Protein AF-A0A5N6Y7H8-F1 (afdb_monomer_lite)

Foldseek 3Di:
DDDDDDDDDDDDDDDDDDDDDDDDDDDPPCPDPDPPPDDDPPPDPDDQQPDDDQQADPPQQDSNVRDGPGQGQPLRDPQQLDADSVVSDRQDGAPDADPQADPPQQDSNVRDRNDQGQPLDDPPQPAADRVVSDRQDQDPDQDQQADVPQADRRVSDRNDQGQPLDDPPQPAADRVVSDRLDADDPPDPPDDPVSHD

Organism: NCBI:txid656916

Radius of gyration: 40.58 Å; chains: 1; bounding box: 67×91×116 Å

Structure (mmCIF, N/CA/C/O backbone):
data_AF-A0A5N6Y7H8-F1
#
_entry.id   AF-A0A5N6Y7H8-F1
#
loop_
_atom_site.group_PDB
_atom_site.id
_atom_site.type_symbol
_atom_site.label_atom_id
_atom_site.label_alt_id
_atom_site.label_comp_id
_atom_site.label_asym_id
_atom_site.label_entity_id
_atom_site.label_seq_id
_atom_site.pdbx_PDB_ins_code
_atom_site.Cartn_x
_atom_site.Cartn_y
_atom_site.Cartn_z
_atom_site.occupancy
_atom_site.B_iso_or_equiv
_atom_site.auth_seq_id
_atom_site.auth_comp_id
_atom_site.auth_asym_id
_atom_site.auth_atom_id
_atom_site.pdbx_PDB_model_num
ATOM 1 N 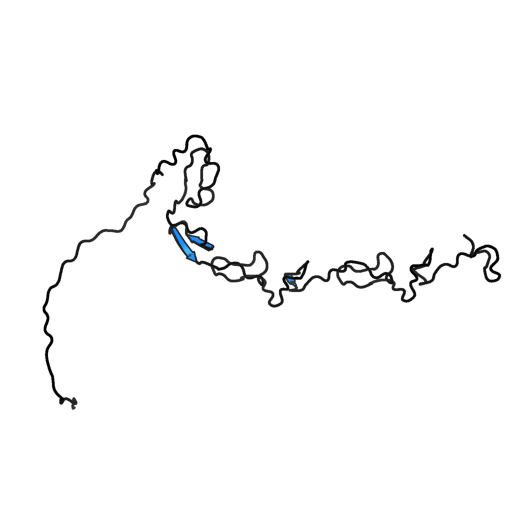N . MET A 1 1 ? -28.700 -60.944 43.792 1.00 36.91 1 MET A N 1
ATOM 2 C CA . MET A 1 1 ? -27.605 -61.805 44.288 1.00 36.91 1 MET A CA 1
ATOM 3 C C . MET A 1 1 ? -26.344 -60.962 44.444 1.00 36.91 1 MET A C 1
ATOM 5 O O . MET A 1 1 ? -25.923 -60.364 43.471 1.00 36.91 1 MET A O 1
ATOM 9 N N . LYS A 1 2 ? -25.819 -60.939 45.679 1.00 40.22 2 LYS A N 1
ATOM 10 C CA . LYS A 1 2 ? -24.440 -60.668 46.139 1.00 40.22 2 LYS A CA 1
ATOM 11 C C . LYS A 1 2 ? -23.760 -59.330 45.787 1.00 40.22 2 LYS A C 1
ATOM 13 O O . LYS A 1 2 ? -23.037 -59.209 44.807 1.00 40.22 2 LYS A O 1
ATOM 18 N N . LEU A 1 3 ? -23.920 -58.395 46.732 1.00 40.91 3 LEU A N 1
ATOM 19 C CA . LEU A 1 3 ? -22.914 -57.408 47.132 1.00 40.91 3 LEU A CA 1
ATOM 20 C C . LEU A 1 3 ? -21.602 -58.102 47.541 1.00 40.91 3 LEU A C 1
ATOM 22 O O . LEU A 1 3 ? -21.651 -59.119 48.235 1.00 40.91 3 LEU A O 1
ATOM 26 N N . ASN A 1 4 ? -20.460 -57.495 47.211 1.00 46.31 4 ASN A N 1
ATOM 27 C CA . ASN A 1 4 ? -19.194 -57.741 47.901 1.00 46.31 4 ASN A CA 1
ATOM 28 C C . ASN A 1 4 ? -18.941 -56.603 48.895 1.00 46.31 4 ASN A C 1
ATOM 30 O O . ASN A 1 4 ? -18.703 -55.457 48.524 1.00 46.31 4 ASN A O 1
ATOM 34 N N . LEU A 1 5 ? -19.053 -56.971 50.163 1.00 44.94 5 LEU A N 1
ATOM 35 C CA . LEU A 1 5 ? -18.708 -56.235 51.372 1.00 44.94 5 LEU A CA 1
ATOM 36 C C . LEU A 1 5 ? -17.499 -56.968 51.982 1.00 44.94 5 LEU A C 1
ATOM 38 O O . LEU A 1 5 ? -17.323 -58.147 51.678 1.00 44.94 5 LEU A O 1
ATOM 42 N N . ILE A 1 6 ? -16.775 -56.314 52.899 1.00 52.22 6 ILE A N 1
ATOM 43 C CA . ILE A 1 6 ? -15.669 -56.817 53.756 1.00 52.22 6 ILE A CA 1
ATOM 44 C C . ILE A 1 6 ? -14.314 -56.217 53.328 1.00 52.22 6 ILE A C 1
ATOM 46 O O . ILE A 1 6 ? -13.669 -56.690 52.404 1.00 52.22 6 ILE A O 1
ATOM 50 N N . VAL A 1 7 ? -13.979 -55.012 53.809 1.00 43.69 7 VAL A N 1
ATOM 51 C CA . VAL A 1 7 ? -13.366 -54.707 55.126 1.00 43.69 7 VAL A CA 1
ATOM 52 C C . VAL A 1 7 ? -11.844 -54.840 55.075 1.00 43.69 7 VAL A C 1
ATOM 54 O O . VAL A 1 7 ? -11.299 -55.937 55.093 1.00 43.69 7 VAL A O 1
ATOM 57 N N . LEU A 1 8 ? -11.170 -53.693 55.156 1.00 45.62 8 LEU A N 1
ATOM 58 C CA . LEU A 1 8 ? -9.982 -53.580 55.993 1.00 45.62 8 LEU A CA 1
ATOM 59 C C . LEU A 1 8 ? -9.943 -52.179 56.628 1.00 45.62 8 LEU A C 1
ATOM 61 O O . LEU A 1 8 ? -9.623 -51.194 55.975 1.00 45.62 8 LEU A O 1
ATOM 65 N N . PHE A 1 9 ? -10.404 -52.141 57.884 1.00 45.72 9 PHE A N 1
ATOM 66 C CA . PHE A 1 9 ? -9.939 -51.324 59.015 1.00 45.72 9 PHE A CA 1
ATOM 67 C C . PHE A 1 9 ? -9.384 -49.921 58.703 1.00 45.72 9 PHE A C 1
ATOM 69 O O . PHE A 1 9 ? -8.277 -49.771 58.203 1.00 45.72 9 PHE A O 1
ATOM 76 N N . LEU A 1 10 ? -10.137 -48.846 58.959 1.00 46.47 10 LEU A N 1
ATOM 77 C CA . LEU A 1 10 ? -10.221 -48.158 60.264 1.00 46.47 10 LEU A CA 1
ATOM 78 C C . LEU A 1 10 ? -8.869 -47.989 60.975 1.00 46.47 10 LEU A C 1
ATOM 80 O O . LEU A 1 10 ? -8.497 -48.846 61.766 1.00 46.47 10 LEU A O 1
ATOM 84 N N . PHE A 1 11 ? -8.237 -46.824 60.795 1.00 43.16 11 PHE A N 1
ATOM 85 C CA . PHE A 1 11 ? -7.559 -46.108 61.883 1.00 43.16 11 PHE A CA 1
ATOM 86 C C . PHE A 1 11 ? -7.718 -44.585 61.664 1.00 43.16 11 PHE A C 1
ATOM 88 O O . PHE A 1 11 ? -7.122 -44.021 60.758 1.00 43.16 11 PHE A O 1
ATOM 95 N N . ILE A 1 12 ? -8.770 -43.981 62.223 1.00 53.62 12 ILE A N 1
ATOM 96 C CA . ILE A 1 12 ? -8.794 -43.137 63.439 1.00 53.62 12 ILE A CA 1
ATOM 97 C C . ILE A 1 12 ? -8.876 -41.635 63.097 1.00 53.62 12 ILE A C 1
ATOM 99 O O . ILE A 1 12 ? -7.925 -41.020 62.637 1.00 53.62 12 ILE A O 1
ATOM 103 N N . PHE A 1 13 ? -10.074 -41.100 63.366 1.00 40.38 13 PHE A N 1
ATOM 104 C CA . PHE A 1 13 ? -10.392 -39.809 63.986 1.00 40.38 13 PHE A CA 1
ATOM 105 C C . PHE A 1 13 ? -9.493 -38.596 63.696 1.00 40.38 13 PHE A C 1
ATOM 107 O O . PHE A 1 13 ? -8.449 -38.432 64.316 1.00 40.38 13 PHE A O 1
ATOM 114 N N . SER A 1 14 ? -10.070 -37.629 62.979 1.00 39.91 14 SER A N 1
ATOM 115 C CA . SER A 1 14 ? -10.073 -36.239 63.448 1.00 39.91 14 SER A CA 1
ATOM 116 C C . SER A 1 14 ? -11.492 -35.687 63.347 1.00 39.91 14 SER A C 1
ATOM 118 O O . SER A 1 14 ? -11.994 -35.383 62.269 1.00 39.91 14 SER A O 1
ATOM 120 N N . PHE A 1 15 ? -12.147 -35.620 64.504 1.00 48.59 15 PHE A N 1
ATOM 121 C CA . PHE A 1 15 ? -13.319 -34.792 64.755 1.00 48.59 15 PHE A CA 1
ATOM 122 C C . PHE A 1 15 ? -12.881 -33.325 64.859 1.00 48.59 15 PHE A C 1
ATOM 124 O O . PHE A 1 15 ? -11.992 -33.012 65.645 1.00 48.59 15 PHE A O 1
ATOM 131 N N . ALA A 1 16 ? -13.571 -32.440 64.145 1.00 45.59 16 ALA A N 1
ATOM 132 C CA . ALA A 1 16 ? -13.884 -31.073 64.572 1.00 45.59 16 ALA A CA 1
ATOM 133 C C . ALA A 1 16 ? -15.143 -30.658 63.782 1.00 45.59 16 ALA A C 1
ATOM 135 O O . ALA A 1 16 ? -15.095 -30.527 62.564 1.00 45.59 16 ALA A O 1
ATOM 136 N N . ALA A 1 17 ? -16.341 -30.798 64.361 1.00 43.50 17 ALA A N 1
ATOM 137 C CA . ALA A 1 17 ? -17.047 -29.726 65.082 1.00 43.50 17 ALA A CA 1
ATOM 138 C C . ALA A 1 17 ? -17.260 -28.491 64.176 1.00 43.50 17 ALA A C 1
ATOM 140 O O . ALA A 1 17 ? -16.356 -27.692 63.981 1.00 43.50 17 ALA A O 1
ATOM 141 N N . SER A 1 18 ? -18.348 -28.450 63.401 1.00 37.72 18 SER A N 1
ATOM 142 C CA . SER A 1 18 ? -19.623 -27.784 63.736 1.00 37.72 18 SER A CA 1
ATOM 143 C C . SER A 1 18 ? -19.526 -26.264 63.932 1.00 37.72 18 SER A C 1
ATOM 145 O O . SER A 1 18 ? -19.101 -25.804 64.990 1.00 37.72 18 SER A O 1
ATOM 147 N N . SER A 1 19 ? -20.041 -25.491 62.971 1.00 49.19 19 SER A N 1
ATOM 148 C CA . SER A 1 19 ? -21.263 -24.671 63.126 1.00 49.19 19 SER A CA 1
ATOM 149 C C . SER A 1 19 ? -21.604 -23.948 61.810 1.00 49.19 19 SER A C 1
ATOM 151 O O . SER A 1 19 ? -20.685 -23.521 61.111 1.00 49.19 19 SER A O 1
ATOM 153 N N . PRO A 1 20 ? -22.896 -23.802 61.459 1.00 48.12 20 PRO A N 1
ATOM 154 C CA . PRO A 1 20 ? -23.350 -22.968 60.351 1.00 48.12 20 PRO A CA 1
ATOM 155 C C . PRO A 1 20 ? -23.400 -21.502 60.801 1.00 48.12 20 PRO A C 1
ATOM 157 O O . PRO A 1 20 ? -23.945 -21.197 61.860 1.00 48.12 20 PRO A O 1
ATOM 160 N N . VAL A 1 21 ? -22.841 -20.592 60.006 1.00 40.53 21 VAL A N 1
ATOM 161 C CA . VAL A 1 21 ? -22.957 -19.148 60.240 1.00 40.53 21 VAL A CA 1
ATOM 162 C C . VAL A 1 21 ? -23.591 -18.506 59.013 1.00 40.53 21 VAL A C 1
ATOM 164 O O . VAL A 1 21 ? -22.968 -18.420 57.962 1.00 40.53 21 VAL A O 1
ATOM 167 N N . ALA A 1 22 ? -24.855 -18.137 59.227 1.00 37.47 22 ALA A N 1
ATOM 168 C CA . ALA A 1 22 ? -25.584 -16.973 58.733 1.00 37.47 22 ALA A CA 1
ATOM 169 C C . ALA A 1 22 ? -25.426 -16.570 57.257 1.00 37.47 22 ALA A C 1
ATOM 171 O O . ALA A 1 22 ? -24.414 -16.012 56.834 1.00 37.47 22 ALA A O 1
ATOM 172 N N . GLU A 1 23 ? -26.533 -16.742 56.534 1.00 43.75 23 GLU A N 1
ATOM 173 C CA . GLU A 1 23 ? -26.972 -15.843 55.467 1.00 43.75 23 GLU A CA 1
ATOM 174 C C . GLU A 1 23 ? -26.904 -14.378 55.934 1.00 43.75 23 GLU A C 1
ATOM 176 O O . GLU A 1 23 ? -27.215 -14.074 57.091 1.00 43.75 23 GLU A O 1
ATOM 181 N N . PRO A 1 24 ? -26.569 -13.465 55.017 1.00 43.12 24 PRO A N 1
ATOM 182 C CA . PRO A 1 24 ? -27.281 -12.205 54.957 1.00 43.12 24 PRO A CA 1
ATOM 183 C C . PRO A 1 24 ? -27.913 -12.016 53.577 1.00 43.12 24 PRO A C 1
ATOM 185 O O . PRO A 1 24 ? -27.226 -12.008 52.558 1.00 43.12 24 PRO A O 1
ATOM 188 N N . ASP A 1 25 ? -29.236 -11.905 53.633 1.00 34.47 25 ASP A N 1
ATOM 189 C CA . ASP A 1 25 ? -30.120 -10.985 52.922 1.00 34.47 25 ASP A CA 1
ATOM 190 C C . ASP A 1 25 ? -29.927 -10.720 51.422 1.00 34.47 25 ASP A C 1
ATOM 192 O O . ASP A 1 25 ? -28.902 -10.248 50.928 1.00 34.47 25 ASP A O 1
ATOM 196 N N . GLU A 1 26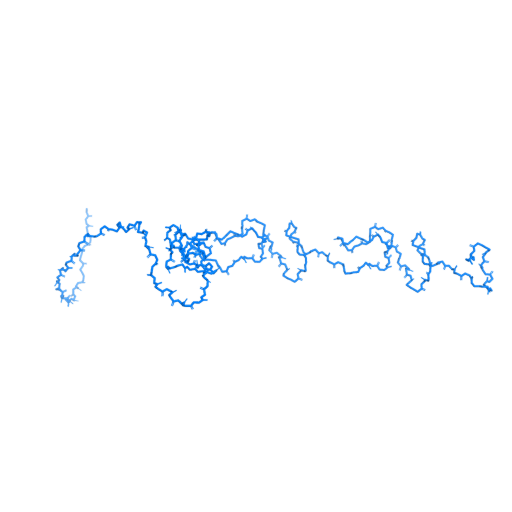 ? -31.051 -10.935 50.739 1.00 44.69 26 GLU A N 1
ATOM 197 C CA . GLU A 1 26 ? -31.467 -10.303 49.496 1.00 44.69 26 GLU A CA 1
ATOM 198 C C . GLU A 1 26 ? -30.996 -8.847 49.400 1.00 44.69 26 GLU A C 1
ATOM 200 O O . GLU A 1 26 ? -31.373 -7.999 50.207 1.00 44.69 26 GLU A O 1
ATOM 205 N N . LEU A 1 27 ? -30.253 -8.534 48.342 1.00 41.47 27 LEU A N 1
ATOM 206 C CA . LEU A 1 27 ? -30.251 -7.198 47.765 1.00 41.47 27 LEU A CA 1
ATOM 207 C C . LEU A 1 27 ? -30.346 -7.350 46.251 1.00 41.47 27 LEU A C 1
ATOM 209 O O . LEU A 1 27 ? -29.392 -7.752 45.581 1.00 41.47 27 LEU A O 1
ATOM 213 N N . ASP A 1 28 ? -31.544 -7.052 45.751 1.00 38.94 28 ASP A N 1
ATOM 214 C CA . ASP A 1 28 ? -31.826 -6.714 44.363 1.00 38.94 28 ASP A CA 1
ATOM 215 C C . ASP A 1 28 ? -30.718 -5.811 43.815 1.00 38.94 28 ASP A C 1
ATOM 217 O O . ASP A 1 28 ? -30.558 -4.659 44.218 1.00 38.94 28 ASP A O 1
ATOM 221 N N . GLY A 1 29 ? -29.960 -6.337 42.859 1.00 36.94 29 GLY A N 1
ATOM 222 C CA . GLY A 1 29 ? -29.053 -5.557 42.030 1.00 36.94 29 GLY A CA 1
ATOM 223 C C . GLY A 1 29 ? -29.788 -4.903 40.862 1.00 36.94 29 GLY A C 1
ATOM 224 O O . GLY A 1 29 ? -29.302 -4.976 39.736 1.00 36.94 29 GLY A O 1
ATOM 225 N N . GLU A 1 30 ? -30.951 -4.289 41.098 1.00 45.06 30 GLU A N 1
ATOM 226 C CA . GLU A 1 30 ? -31.430 -3.205 40.236 1.00 45.06 30 GLU A CA 1
ATOM 227 C C . GLU A 1 30 ? -30.620 -1.948 40.581 1.00 45.06 30 GLU A C 1
ATOM 229 O O . GLU A 1 30 ? -31.088 -1.028 41.252 1.00 45.06 30 GLU A O 1
ATOM 234 N N . GLU A 1 31 ? -29.363 -1.898 40.132 1.00 38.78 31 GLU A N 1
ATOM 235 C CA . GLU A 1 31 ? -28.650 -0.627 40.103 1.00 38.78 31 GLU A CA 1
ATOM 236 C C . GLU A 1 31 ? -29.150 0.172 38.909 1.00 38.78 31 GLU A C 1
ATOM 238 O O . GLU A 1 31 ? -28.896 -0.126 37.738 1.00 38.78 31 GLU A O 1
ATOM 243 N N . GLY A 1 32 ? -29.959 1.162 39.267 1.00 36.38 32 GLY A N 1
ATOM 244 C CA . GLY A 1 32 ? -30.684 2.007 38.358 1.00 36.38 32 GLY A CA 1
ATOM 245 C C . GLY A 1 32 ? -29.793 2.730 37.361 1.00 36.38 32 GLY A C 1
ATOM 246 O O . GLY A 1 32 ? -28.613 3.011 37.572 1.00 36.38 32 GLY A O 1
ATOM 247 N N . LEU A 1 33 ? -30.453 3.101 36.271 1.00 36.94 33 LEU A N 1
ATOM 248 C CA . LEU A 1 33 ? -30.098 4.202 35.393 1.00 36.94 33 LEU A CA 1
ATOM 249 C C . LEU A 1 3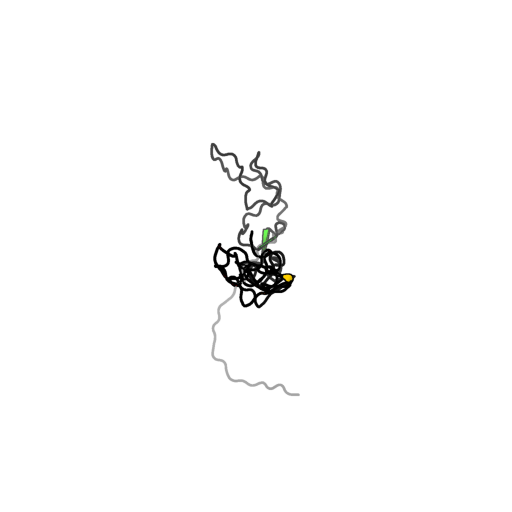3 ? -29.993 5.494 36.223 1.00 36.94 33 LEU A C 1
ATOM 251 O O . LEU A 1 33 ? -30.887 6.334 36.183 1.00 36.94 33 LEU A O 1
ATOM 255 N N . TYR A 1 34 ? -28.937 5.653 37.017 1.00 36.75 34 TYR A N 1
ATOM 256 C CA . TYR A 1 34 ? -28.656 6.928 37.644 1.00 36.75 34 TYR A CA 1
ATOM 257 C C . TYR A 1 34 ? -27.969 7.809 36.597 1.00 36.75 34 TYR A C 1
ATOM 259 O O . TYR A 1 34 ? -26.859 7.543 36.133 1.00 36.75 34 TYR A O 1
ATOM 267 N N . GLU A 1 35 ? -28.648 8.883 36.201 1.00 36.97 35 GLU A N 1
ATOM 268 C CA . GLU A 1 35 ? -27.979 10.078 35.701 1.00 36.97 35 GLU A CA 1
ATOM 269 C C . GLU A 1 35 ? -27.121 10.608 36.860 1.00 36.97 35 GLU A C 1
ATOM 271 O O . GLU A 1 35 ? -27.576 11.392 37.691 1.00 36.97 35 GLU A O 1
ATOM 276 N N . ARG A 1 36 ? -25.882 10.112 36.997 1.00 43.53 36 ARG A N 1
ATOM 277 C CA . ARG A 1 36 ? -24.918 10.734 37.912 1.00 43.53 36 ARG A CA 1
ATOM 278 C C . ARG A 1 36 ? -24.547 12.053 37.276 1.00 43.53 36 ARG A C 1
ATOM 280 O O . ARG A 1 36 ? -23.778 12.084 36.313 1.00 43.53 36 ARG A O 1
ATOM 287 N N . ASP A 1 37 ? -25.066 13.133 37.842 1.00 38.28 37 ASP A N 1
ATOM 288 C CA . ASP A 1 37 ? -24.462 14.441 37.667 1.00 38.28 37 ASP A CA 1
ATOM 289 C C . ASP A 1 37 ? -22.972 14.303 37.997 1.00 38.28 37 ASP A C 1
ATOM 291 O O . ASP A 1 37 ? -22.570 13.911 39.097 1.00 38.28 37 ASP A O 1
ATOM 295 N N . SER A 1 38 ? -22.154 14.516 36.973 1.00 47.44 38 SER A N 1
ATOM 296 C CA . SER A 1 38 ? -20.714 14.357 37.042 1.00 47.44 38 SER A CA 1
ATOM 297 C C . SER A 1 38 ? -20.156 15.364 38.043 1.00 47.44 38 SER A C 1
ATOM 299 O O . SER A 1 38 ? -20.096 16.558 37.762 1.00 47.44 38 SER A O 1
ATOM 301 N N . SER A 1 39 ? -19.730 14.884 39.205 1.00 43.50 39 SER A N 1
ATOM 302 C CA . SER A 1 39 ? -18.796 15.616 40.050 1.00 43.50 39 SER A CA 1
ATOM 303 C C . SER A 1 39 ? -17.772 14.625 40.584 1.00 43.50 39 SER A C 1
ATOM 305 O O . SER A 1 39 ? -18.089 13.730 41.367 1.00 43.50 39 SER A O 1
ATOM 307 N N . PRO A 1 40 ? -16.545 14.733 40.072 1.00 45.66 40 PRO A N 1
ATOM 308 C CA . PRO A 1 40 ? -15.522 15.343 40.894 1.00 45.66 40 PRO A CA 1
ATOM 309 C C . PRO A 1 40 ? -15.165 16.711 40.323 1.00 45.66 40 PRO A C 1
ATOM 311 O O . PRO A 1 40 ? -15.028 16.886 39.113 1.00 45.66 40 PRO A O 1
ATOM 314 N N . GLU A 1 41 ? -15.016 17.679 41.219 1.00 40.53 41 GLU A N 1
ATOM 315 C CA . GLU A 1 41 ? -14.493 19.009 40.942 1.00 40.53 41 GLU A CA 1
ATOM 316 C C . GLU A 1 41 ? -13.155 18.930 40.186 1.00 40.53 41 GLU A C 1
ATOM 318 O O . GLU A 1 41 ? -12.077 18.943 40.774 1.00 40.53 41 GLU A O 1
ATOM 323 N N . HIS A 1 42 ? -13.195 18.936 38.856 1.00 45.06 42 HIS A N 1
ATOM 324 C CA . HIS A 1 42 ? -12.076 19.411 38.052 1.00 45.06 42 HIS A CA 1
ATOM 325 C C . HIS A 1 42 ? -12.147 20.940 37.995 1.00 45.06 42 HIS A C 1
ATOM 327 O O . HIS A 1 42 ? -12.237 21.550 36.932 1.00 45.06 42 HIS A O 1
ATOM 333 N N . VAL A 1 43 ? -12.119 21.577 39.171 1.00 45.53 43 VAL A N 1
ATOM 334 C CA . VAL A 1 43 ? -11.838 23.007 39.289 1.00 45.53 43 VAL A CA 1
ATOM 335 C C . VAL A 1 43 ? -10.340 23.168 39.060 1.00 45.53 43 VAL A C 1
ATOM 337 O O . VAL A 1 43 ? -9.539 23.242 39.987 1.00 45.53 43 VAL A O 1
ATOM 340 N N . GLN A 1 44 ? -9.945 23.210 37.791 1.00 44.78 44 GLN A N 1
ATOM 341 C CA . GLN A 1 44 ? -8.752 23.946 37.411 1.00 44.78 44 GLN A CA 1
ATOM 342 C C . GLN A 1 44 ? -9.203 25.255 36.783 1.00 44.78 44 GLN A C 1
ATOM 344 O O . GLN A 1 44 ? -9.718 25.301 35.666 1.00 44.78 44 GLN A O 1
ATOM 349 N N . ARG A 1 45 ? -9.019 26.320 37.573 1.00 48.09 45 ARG A N 1
ATOM 350 C CA . ARG A 1 45 ? -8.872 27.692 37.091 1.00 48.09 45 ARG A CA 1
ATOM 351 C C . ARG A 1 45 ? -8.105 27.657 35.763 1.00 48.09 45 ARG A C 1
ATOM 353 O O . ARG A 1 45 ? -6.981 27.173 35.715 1.00 48.09 45 ARG A O 1
ATOM 360 N N . ASP A 1 46 ? -8.750 28.181 34.727 1.00 50.06 46 ASP A N 1
ATOM 361 C CA . ASP A 1 46 ? -8.141 28.762 33.524 1.00 50.06 46 ASP A CA 1
ATOM 362 C C . ASP A 1 46 ? -8.039 27.940 32.224 1.00 50.06 46 ASP A C 1
ATOM 364 O O . ASP A 1 46 ? -7.573 28.493 31.224 1.00 50.06 46 ASP A O 1
ATOM 368 N N . HIS A 1 47 ? -8.564 26.712 32.106 1.00 53.28 47 HIS A N 1
ATOM 369 C CA . HIS A 1 47 ? -8.466 25.970 30.832 1.00 53.28 47 HIS A CA 1
ATOM 370 C C . HIS A 1 47 ? -9.805 25.421 30.319 1.00 53.28 47 HIS A C 1
ATOM 372 O O . HIS A 1 47 ? -10.429 24.556 30.922 1.00 53.28 47 HIS A O 1
ATOM 378 N N . LYS A 1 48 ? -10.236 25.921 29.150 1.00 54.44 48 LYS A N 1
ATOM 379 C CA . LYS A 1 48 ? -11.353 25.377 28.362 1.00 54.44 48 LYS A CA 1
ATOM 380 C C . LYS A 1 48 ? -11.206 23.854 28.222 1.00 54.44 48 LYS A C 1
ATOM 382 O O . LYS A 1 48 ? -10.181 23.383 27.727 1.00 54.44 48 LYS A O 1
ATOM 387 N N . CYS A 1 49 ? -12.242 23.100 28.576 1.00 71.69 49 CYS A N 1
ATOM 388 C CA . CYS A 1 49 ? -12.330 21.639 28.465 1.00 71.69 49 CYS A CA 1
ATOM 389 C C . CYS A 1 49 ? -12.545 21.158 27.015 1.00 71.69 49 CYS A C 1
ATOM 391 O O . CYS A 1 49 ? -13.457 20.401 26.685 1.00 71.69 49 CYS A O 1
ATOM 393 N N . ASN A 1 50 ? -11.666 21.615 26.124 1.00 65.12 50 ASN A N 1
ATOM 394 C CA . ASN A 1 50 ? -11.710 21.327 24.692 1.00 65.12 50 ASN A CA 1
ATOM 395 C C . ASN A 1 50 ? -11.314 19.881 24.351 1.00 65.12 50 ASN A C 1
ATOM 397 O O . ASN A 1 50 ? -11.442 19.480 23.198 1.00 65.12 50 ASN A O 1
ATOM 401 N N . GLN A 1 51 ? -10.787 19.119 25.312 1.00 75.75 51 GLN A N 1
ATOM 402 C CA . GLN A 1 51 ? -10.385 17.732 25.096 1.00 75.75 51 GLN A CA 1
ATOM 403 C C . GLN A 1 51 ? -11.564 16.800 25.358 1.00 75.75 51 GLN A C 1
ATOM 405 O O . GLN A 1 51 ? -12.276 16.962 26.345 1.00 75.75 51 GLN A O 1
ATOM 410 N N . GLN A 1 52 ? -11.768 15.842 24.455 1.00 81.06 52 GLN A N 1
ATOM 411 C CA . GLN A 1 52 ? -12.749 14.782 24.637 1.00 81.06 52 GLN A CA 1
ATOM 412 C C . GLN A 1 52 ? -12.316 13.866 25.782 1.00 81.06 52 GLN A C 1
ATOM 414 O O . GLN A 1 52 ? -11.181 13.389 25.798 1.00 81.06 52 GLN A O 1
ATOM 419 N N . GLU A 1 53 ? -13.237 13.580 26.699 1.00 85.94 53 GLU A N 1
ATOM 420 C CA . GLU A 1 53 ? -12.972 12.669 27.804 1.00 85.94 53 GLU A CA 1
ATOM 421 C C . GLU A 1 53 ? -13.141 11.208 27.377 1.00 85.94 53 GLU A C 1
ATOM 423 O O . GLU A 1 53 ? -14.202 10.806 26.903 1.00 85.94 53 GLU A O 1
ATOM 428 N N . SER A 1 54 ? -12.094 10.403 27.568 1.00 88.31 54 SER A N 1
ATOM 429 C CA . SER A 1 54 ? -12.042 9.010 27.091 1.00 88.31 54 SER A CA 1
ATOM 430 C C . SER A 1 54 ? -13.071 8.081 27.744 1.00 88.31 54 SER A C 1
ATOM 432 O O . SER A 1 54 ? -13.489 7.111 27.126 1.00 88.31 54 SER A O 1
ATOM 434 N N . ARG A 1 55 ? -13.517 8.399 28.966 1.00 91.12 55 ARG A N 1
ATOM 435 C CA . ARG A 1 55 ? -14.559 7.665 29.706 1.00 91.12 55 ARG A CA 1
ATOM 436 C C . ARG A 1 55 ? -15.982 7.984 29.249 1.00 91.12 55 ARG A C 1
ATOM 438 O O . ARG A 1 55 ? -16.918 7.331 29.705 1.00 91.12 55 ARG A O 1
ATOM 445 N N . CYS A 1 56 ? -16.145 8.984 28.386 1.00 91.50 56 CYS A N 1
ATOM 446 C CA . CYS A 1 56 ? -17.419 9.362 27.796 1.00 91.50 56 CYS A CA 1
ATOM 447 C C . CYS A 1 56 ? -17.567 8.740 26.407 1.00 91.50 56 CYS A C 1
ATOM 449 O O . CYS A 1 56 ? -16.637 8.767 25.596 1.00 91.50 56 CYS A O 1
ATOM 451 N N . GLU A 1 57 ? -18.762 8.236 26.115 1.00 90.94 57 GLU A N 1
ATOM 452 C CA . GLU A 1 57 ? -19.102 7.683 24.810 1.00 90.94 57 GLU A CA 1
ATOM 453 C C . GLU A 1 57 ? -18.769 8.659 23.654 1.00 90.94 57 GLU A C 1
ATOM 455 O O . GLU A 1 57 ? -19.107 9.851 23.721 1.00 90.94 57 GLU A O 1
ATOM 460 N N . PRO A 1 58 ? -18.096 8.196 22.577 1.00 90.12 58 PRO A N 1
ATOM 461 C CA . PRO A 1 58 ? -17.705 9.051 21.468 1.00 90.12 58 PRO A CA 1
ATOM 462 C C . PRO A 1 58 ? -18.879 9.805 20.848 1.00 90.12 58 PRO A C 1
ATOM 464 O O . PRO A 1 58 ? -19.899 9.218 20.511 1.00 90.12 58 PRO A O 1
ATOM 467 N N . GLY A 1 59 ? -18.712 11.118 20.670 1.00 91.00 59 GLY A N 1
ATOM 468 C CA . GLY A 1 59 ? -19.755 12.000 20.135 1.00 91.00 59 GLY A CA 1
ATOM 469 C C . GLY A 1 59 ? -20.683 12.617 21.188 1.00 91.00 59 GLY A C 1
ATOM 470 O O . GLY A 1 59 ? -21.463 13.499 20.841 1.00 91.00 59 GLY A O 1
ATOM 471 N N . HIS A 1 60 ? -20.564 12.234 22.464 1.00 91.00 60 HIS A N 1
ATOM 472 C CA . HIS A 1 60 ? -21.431 12.731 23.541 1.00 91.00 60 HIS A CA 1
ATOM 473 C C . HIS A 1 60 ? -20.749 13.708 24.516 1.00 91.00 60 HIS A C 1
ATOM 475 O O . HIS A 1 60 ? -21.359 14.126 25.502 1.00 91.00 60 HIS A O 1
ATOM 481 N N . TRP A 1 61 ? -19.504 14.112 24.252 1.00 90.50 61 TRP A N 1
ATOM 482 C CA . TRP A 1 61 ? -18.798 15.116 25.051 1.00 90.50 61 TRP A CA 1
ATOM 483 C C . TRP A 1 61 ? -19.184 16.544 24.643 1.00 90.50 61 TRP A C 1
ATOM 485 O O . TRP A 1 61 ? -19.002 16.941 23.492 1.00 90.50 61 TRP A O 1
ATOM 495 N N . ASN A 1 62 ? -19.662 17.344 25.595 1.00 87.38 62 ASN A N 1
ATOM 496 C CA . ASN A 1 62 ? -19.899 18.772 25.415 1.00 87.38 62 ASN A CA 1
ATOM 497 C C . ASN A 1 62 ? -18.719 19.579 25.975 1.00 87.38 62 ASN A C 1
ATOM 499 O O . ASN A 1 62 ? -18.605 19.772 27.185 1.00 87.38 62 ASN A O 1
ATOM 503 N N . SER A 1 63 ? -17.882 20.112 25.084 1.00 84.62 63 SER A N 1
ATOM 504 C CA . SER A 1 63 ? -16.713 20.932 25.431 1.00 84.62 63 SER A CA 1
ATOM 505 C C . SER A 1 63 ? -17.046 22.338 25.943 1.00 84.62 63 SER A C 1
ATOM 507 O O . SER A 1 63 ? -16.163 23.018 26.455 1.00 84.62 63 SER A O 1
ATOM 509 N N . ASN A 1 64 ? -18.287 22.813 25.790 1.00 83.31 64 ASN A N 1
ATOM 510 C CA . ASN A 1 64 ? -18.707 24.110 26.333 1.00 83.31 64 ASN A CA 1
ATOM 511 C C . ASN A 1 64 ? -19.088 23.998 27.812 1.00 83.31 64 ASN A C 1
ATOM 513 O O . ASN A 1 64 ? -18.859 24.934 28.572 1.00 83.31 64 ASN A O 1
ATOM 517 N N . SER A 1 65 ? -19.676 22.867 28.211 1.00 84.44 65 SER A N 1
ATOM 518 C CA . SER A 1 65 ? -20.107 22.613 29.591 1.00 84.44 65 SER A CA 1
ATOM 519 C C . SER A 1 65 ? -19.224 21.619 30.343 1.00 84.44 65 SER A C 1
ATOM 521 O O . SER A 1 65 ? -19.475 21.380 31.518 1.00 84.44 65 SER A O 1
ATOM 523 N N . CYS A 1 66 ? -18.234 21.015 29.681 1.00 84.31 66 CYS A N 1
ATOM 524 C CA . CYS A 1 66 ? -17.392 19.946 30.222 1.00 84.31 66 CYS A CA 1
ATOM 525 C C . CYS A 1 66 ? -18.207 18.752 30.742 1.00 84.31 66 CYS A C 1
ATOM 527 O O . CYS A 1 66 ? -17.889 18.182 31.784 1.00 84.31 66 CYS A O 1
ATOM 529 N N . LYS A 1 67 ? -19.301 18.411 30.048 1.00 86.25 67 LYS A N 1
ATOM 530 C CA . LYS A 1 67 ? -20.219 17.344 30.468 1.00 86.25 67 LYS A CA 1
ATOM 531 C C . LYS A 1 67 ? -20.310 16.253 29.415 1.00 86.25 67 LYS A C 1
ATOM 533 O O . LYS A 1 67 ? -20.354 16.538 28.219 1.00 86.25 67 LYS A O 1
ATOM 538 N N . CYS A 1 68 ? -20.385 15.012 29.881 1.00 88.44 68 CYS A N 1
ATOM 539 C CA . CYS A 1 68 ? -20.779 13.883 29.056 1.00 88.44 68 CYS A CA 1
ATOM 540 C C . CYS A 1 68 ? -22.306 13.779 29.053 1.00 88.44 68 CYS A C 1
ATOM 542 O O . CYS A 1 68 ? -22.909 13.626 30.109 1.00 88.44 68 CYS A O 1
ATOM 544 N N . ASN A 1 69 ? -22.919 13.840 27.876 1.00 90.19 69 ASN A N 1
ATOM 545 C CA . ASN A 1 69 ? -24.365 13.670 27.693 1.00 90.19 69 ASN A CA 1
ATOM 546 C C . ASN A 1 69 ? -24.719 12.253 27.201 1.00 90.19 69 ASN A C 1
ATOM 548 O O . ASN A 1 69 ? -25.768 12.045 26.595 1.00 90.19 69 ASN A O 1
ATOM 552 N N . GLY A 1 70 ? -23.801 11.302 27.358 1.00 88.56 70 GLY A N 1
ATOM 553 C CA . GLY A 1 70 ? -23.927 9.919 26.898 1.00 88.56 70 GLY A CA 1
ATOM 554 C C . GLY A 1 70 ? -23.532 8.950 28.001 1.00 88.56 70 GLY A C 1
ATOM 555 O O . GLY A 1 70 ? -23.502 9.317 29.178 1.00 88.56 70 GLY A O 1
ATOM 556 N N . LYS A 1 71 ? -23.214 7.706 27.636 1.00 90.88 71 LYS A N 1
ATOM 557 C CA . LYS A 1 71 ? -22.743 6.736 28.626 1.00 90.88 71 LYS A CA 1
ATOM 558 C C . LYS A 1 71 ? -21.369 7.137 29.164 1.00 90.88 71 LYS A C 1
ATOM 560 O O . LYS A 1 71 ? -20.450 7.444 28.404 1.00 90.88 71 LYS A O 1
ATOM 565 N N . TRP A 1 72 ? -21.247 7.103 30.487 1.00 90.69 72 TRP A N 1
ATOM 566 C CA . TRP A 1 72 ? -19.991 7.277 31.201 1.00 90.69 72 TRP A CA 1
ATOM 567 C C . TRP A 1 72 ? -19.568 5.945 31.809 1.00 90.69 72 TRP A C 1
ATOM 569 O O . TRP A 1 72 ? -20.338 5.333 32.547 1.00 90.69 72 TRP A O 1
ATOM 579 N N . CYS A 1 73 ? -18.347 5.505 31.517 1.00 91.88 73 CYS A N 1
ATOM 580 C CA . CYS A 1 73 ? -17.807 4.259 32.042 1.00 91.88 73 CYS A CA 1
ATOM 581 C C . CYS A 1 73 ? -16.493 4.513 32.786 1.00 91.88 73 CYS A C 1
ATOM 583 O O . CYS A 1 73 ? -15.455 4.733 32.164 1.00 91.88 73 CYS A O 1
ATOM 585 N N . ASP A 1 74 ? -16.511 4.425 34.118 1.00 88.69 74 ASP A N 1
ATOM 586 C CA . ASP A 1 74 ? -15.325 4.685 34.952 1.00 88.69 74 ASP A CA 1
ATOM 587 C C . ASP A 1 74 ? -14.172 3.707 34.691 1.00 88.69 74 ASP A C 1
ATOM 589 O O . ASP A 1 74 ? -13.005 4.073 34.807 1.00 88.69 74 ASP A O 1
ATOM 593 N N . GLN A 1 75 ? -14.499 2.476 34.294 1.00 88.88 75 GLN A N 1
ATOM 594 C CA . GLN A 1 75 ? -13.535 1.422 33.965 1.00 88.88 75 GLN A CA 1
ATOM 595 C C . GLN A 1 75 ? -13.180 1.381 32.473 1.00 88.88 75 GLN A C 1
ATOM 597 O O . GLN A 1 75 ? -12.748 0.337 31.980 1.00 88.88 75 GLN A O 1
ATOM 602 N N . PHE A 1 76 ? -13.409 2.474 31.735 1.00 90.12 76 PHE A N 1
ATOM 603 C CA . PHE A 1 76 ? -13.066 2.531 30.319 1.00 90.12 76 PHE A CA 1
ATOM 604 C C . PHE A 1 76 ? -11.602 2.143 30.104 1.00 90.12 76 PHE A C 1
ATOM 606 O O . PHE A 1 76 ? -10.686 2.726 30.687 1.00 90.12 76 PHE A O 1
ATOM 613 N N . ASP A 1 77 ? -11.400 1.151 29.244 1.00 88.50 77 ASP A N 1
ATOM 614 C CA . ASP A 1 77 ? -10.082 0.655 28.896 1.00 88.50 77 ASP A CA 1
ATOM 615 C C . ASP A 1 77 ? -9.726 1.115 27.474 1.00 88.50 77 ASP A C 1
ATOM 617 O O . ASP A 1 77 ? -10.248 0.548 26.507 1.00 88.50 77 ASP A O 1
ATOM 621 N N . PRO A 1 78 ? -8.822 2.101 27.315 1.00 84.38 78 PRO A N 1
ATOM 622 C CA . PRO A 1 78 ? -8.416 2.604 26.002 1.00 84.38 78 PRO A CA 1
ATOM 623 C C . PRO A 1 78 ? -7.650 1.566 25.168 1.00 84.38 78 PRO A C 1
ATOM 625 O O . PRO A 1 78 ? -7.476 1.751 23.966 1.00 84.38 78 PRO A O 1
ATOM 628 N N . HIS A 1 79 ? -7.192 0.472 25.780 1.00 84.62 79 HIS A N 1
ATOM 629 C CA . HIS A 1 79 ? -6.546 -0.645 25.093 1.00 84.62 79 HIS A CA 1
ATOM 630 C C . HIS A 1 79 ? -7.546 -1.749 24.710 1.00 84.62 79 HIS A C 1
ATOM 632 O O . HIS A 1 79 ? -7.171 -2.767 24.118 1.00 84.62 79 HIS A O 1
ATOM 638 N N . CYS A 1 80 ? -8.830 -1.579 25.037 1.00 86.94 80 CYS A N 1
ATOM 639 C CA . CYS A 1 80 ? -9.877 -2.463 24.560 1.00 86.94 80 CYS A CA 1
ATOM 640 C C . CYS A 1 80 ? -10.223 -2.168 23.100 1.00 86.94 80 CYS A C 1
ATOM 642 O O . CYS A 1 80 ? -10.499 -1.036 22.722 1.00 86.94 80 CYS A O 1
ATOM 644 N N . ASN A 1 81 ? -10.246 -3.213 22.275 1.00 83.44 81 ASN A N 1
ATOM 645 C CA . ASN A 1 81 ? -10.485 -3.074 20.838 1.00 83.44 81 ASN A CA 1
ATOM 646 C C . ASN A 1 81 ? -11.979 -3.091 20.511 1.00 83.44 81 ASN A C 1
ATOM 648 O O . ASN A 1 81 ? -12.429 -2.442 19.573 1.00 83.44 81 ASN A O 1
ATOM 652 N N . ASN A 1 82 ? -12.744 -3.841 21.304 1.00 84.88 82 ASN A N 1
ATOM 653 C CA . ASN A 1 82 ? -14.191 -3.899 21.224 1.00 84.88 82 ASN A CA 1
ATOM 654 C C . ASN A 1 82 ? -14.778 -3.593 22.605 1.00 84.88 82 ASN A C 1
ATOM 656 O O . ASN A 1 82 ? -14.976 -4.493 23.430 1.00 84.88 82 ASN A O 1
ATOM 660 N N . TRP A 1 83 ? -14.979 -2.306 22.872 1.00 88.81 83 TRP A N 1
ATOM 661 C CA . TRP A 1 83 ? -15.598 -1.817 24.096 1.00 88.81 83 TRP A CA 1
ATOM 662 C C . TRP A 1 83 ? -17.118 -1.742 23.942 1.00 88.81 83 TRP A C 1
ATOM 664 O O . TRP A 1 83 ? -17.622 -1.159 22.983 1.00 88.81 83 TRP A O 1
ATOM 674 N N . SER A 1 84 ? -17.855 -2.285 24.912 1.00 90.00 84 SER A N 1
ATOM 675 C CA . SER A 1 84 ? -19.302 -2.095 24.998 1.00 90.00 84 SER A CA 1
ATOM 676 C C . SER A 1 84 ? -19.628 -0.905 25.890 1.00 90.00 84 SER A C 1
ATOM 678 O O . SER A 1 84 ? -19.518 -1.008 27.110 1.00 90.00 84 SER A O 1
ATOM 680 N N . TRP A 1 85 ? -20.094 0.196 25.297 1.00 89.50 85 TRP A N 1
ATOM 681 C CA . TRP A 1 85 ? -20.586 1.364 26.042 1.00 89.50 85 TRP A CA 1
ATOM 682 C C . TRP A 1 85 ? -21.848 1.063 26.857 1.00 89.50 85 TRP A C 1
ATOM 684 O O . TRP A 1 85 ? -22.023 1.606 27.942 1.00 89.50 85 TRP A O 1
ATOM 694 N N . ASN A 1 86 ? -22.686 0.132 26.391 1.00 90.12 86 ASN A N 1
ATOM 695 C CA . ASN A 1 86 ? -23.893 -0.279 27.112 1.00 90.12 86 ASN A CA 1
ATOM 696 C C . ASN A 1 86 ? -23.589 -1.093 28.373 1.00 90.12 86 ASN A C 1
ATOM 698 O O . ASN A 1 86 ? -24.290 -0.956 29.367 1.00 90.12 86 ASN A O 1
ATOM 702 N N . GLN A 1 87 ? -22.573 -1.957 28.321 1.00 90.94 87 GLN A N 1
ATOM 703 C CA . GLN A 1 87 ? -22.205 -2.827 29.445 1.00 90.94 87 GLN A CA 1
ATOM 704 C C . GLN A 1 87 ? -21.021 -2.286 30.254 1.00 90.94 87 GLN A C 1
ATOM 706 O O . GLN A 1 87 ? -20.598 -2.942 31.200 1.00 90.94 87 GLN A O 1
ATOM 711 N N . CYS A 1 88 ? -20.441 -1.151 29.846 1.00 90.44 88 CYS A N 1
ATOM 712 C CA . CYS A 1 88 ? -19.180 -0.621 30.362 1.00 90.44 88 CYS A CA 1
ATOM 713 C C . CYS A 1 88 ? -18.106 -1.704 30.555 1.00 90.44 88 CYS A C 1
ATOM 715 O O . CYS A 1 88 ? -17.443 -1.777 31.589 1.00 90.44 88 CYS A O 1
ATOM 717 N N . LYS A 1 89 ? -17.957 -2.578 29.553 1.00 91.50 89 LYS A N 1
ATOM 718 C CA . LYS A 1 89 ? -17.074 -3.741 29.629 1.00 91.50 89 LYS A CA 1
ATOM 719 C C . LYS A 1 89 ? -16.333 -3.960 28.323 1.00 91.50 89 LYS A C 1
ATOM 721 O O . LYS A 1 89 ? -16.898 -3.852 27.231 1.00 91.50 89 LYS A O 1
ATOM 726 N N . CYS A 1 90 ? -15.072 -4.360 28.452 1.00 88.75 90 CYS A N 1
ATOM 727 C CA . CYS A 1 90 ? -14.297 -4.826 27.319 1.00 88.75 90 CYS A CA 1
ATOM 728 C C . CYS A 1 90 ? -14.795 -6.203 26.868 1.00 88.75 90 CYS A C 1
ATOM 730 O O . CYS A 1 90 ? -14.706 -7.177 27.617 1.00 88.75 90 CYS A O 1
ATOM 732 N N . ILE A 1 91 ? -15.303 -6.288 25.638 1.00 85.44 91 ILE A N 1
ATOM 733 C CA . ILE A 1 91 ? -15.715 -7.558 25.034 1.00 85.44 91 ILE A CA 1
ATOM 734 C C . ILE A 1 91 ? -14.474 -8.318 24.562 1.00 85.44 91 ILE A C 1
ATOM 736 O O . ILE A 1 91 ? -14.371 -9.527 24.767 1.00 85.44 91 ILE A O 1
ATOM 740 N N . LYS A 1 92 ? -13.527 -7.621 23.916 1.00 81.81 92 LYS A N 1
ATOM 741 C CA . LYS A 1 92 ? -12.324 -8.251 23.366 1.00 81.81 92 LYS A CA 1
ATOM 742 C C . LYS A 1 92 ? -11.138 -7.296 23.245 1.00 81.81 92 LYS A C 1
ATOM 744 O O . LYS A 1 92 ? -11.288 -6.137 22.850 1.00 81.81 92 LYS A O 1
ATOM 749 N N . LYS A 1 93 ? -9.945 -7.832 23.517 1.00 84.25 93 LYS A N 1
ATOM 750 C CA . LYS A 1 93 ? -8.651 -7.222 23.192 1.00 84.25 93 LYS A CA 1
ATOM 751 C C . LYS A 1 93 ? -7.993 -7.980 22.037 1.00 84.25 93 LYS A C 1
ATOM 753 O O . LYS A 1 93 ? -7.982 -9.208 22.034 1.00 84.25 93 LYS A O 1
ATOM 758 N N . CYS A 1 94 ? -7.474 -7.233 21.075 1.00 84.25 94 CYS A N 1
ATOM 759 C CA . CYS A 1 94 ? -6.610 -7.683 19.996 1.00 84.25 94 CYS A CA 1
ATOM 760 C C . CYS A 1 94 ? -5.249 -6.994 20.166 1.00 84.25 94 CYS A C 1
ATOM 762 O O . CYS A 1 94 ? -5.204 -5.817 20.523 1.00 84.25 94 CYS A O 1
ATOM 764 N N . ASP A 1 95 ? -4.158 -7.687 19.850 1.00 81.31 95 ASP A N 1
ATOM 765 C CA . ASP A 1 95 ? -2.809 -7.101 19.902 1.00 81.31 95 ASP A CA 1
ATOM 766 C C . ASP A 1 95 ? -2.553 -6.087 18.764 1.00 81.31 95 ASP A C 1
ATOM 768 O O . ASP A 1 95 ? -1.580 -5.338 18.783 1.00 81.31 95 ASP A O 1
ATOM 772 N N . GLY A 1 96 ? -3.450 -6.044 17.773 1.00 82.44 96 GLY A N 1
ATOM 773 C CA . GLY A 1 96 ? -3.421 -5.149 16.619 1.00 82.44 96 GLY A CA 1
ATOM 774 C C . GLY A 1 96 ? -3.922 -5.850 15.352 1.00 82.44 96 GLY A C 1
ATOM 775 O O . GLY A 1 96 ? -4.219 -7.047 15.392 1.00 82.44 96 GLY A O 1
ATOM 776 N N . PRO A 1 97 ? -4.040 -5.130 14.225 1.00 87.44 97 PRO A N 1
ATOM 777 C CA . PRO A 1 97 ? -4.368 -5.734 12.946 1.00 87.44 97 PRO A CA 1
ATOM 778 C C . PRO A 1 97 ? -3.156 -6.479 12.381 1.00 87.44 97 PRO A C 1
ATOM 780 O O . PRO A 1 97 ? -2.032 -5.969 12.406 1.00 87.44 97 PRO A O 1
ATOM 783 N N . ASP A 1 98 ? -3.380 -7.680 11.847 1.00 91.25 98 ASP A N 1
ATOM 784 C CA . ASP A 1 98 ? -2.319 -8.448 11.194 1.00 91.25 98 ASP A CA 1
ATOM 785 C C . ASP A 1 98 ? -1.840 -7.744 9.914 1.00 91.25 98 ASP A C 1
ATOM 787 O O . ASP A 1 98 ? -2.643 -7.277 9.104 1.00 91.25 98 ASP A O 1
ATOM 791 N N . ARG A 1 99 ? -0.521 -7.695 9.708 1.00 93.00 99 ARG A N 1
ATOM 792 C CA . ARG A 1 99 ? 0.108 -7.049 8.548 1.00 93.00 99 ARG A CA 1
ATOM 793 C C . ARG A 1 99 ? -0.148 -7.777 7.231 1.00 93.00 99 ARG A C 1
ATOM 795 O O . ARG A 1 99 ? 0.043 -7.167 6.191 1.00 93.00 99 ARG A O 1
ATOM 802 N N . HIS A 1 100 ? -0.562 -9.041 7.256 1.00 95.25 100 HIS A N 1
ATOM 803 C CA . HIS A 1 100 ? -0.944 -9.806 6.065 1.00 95.25 100 HIS A CA 1
ATOM 804 C C . HIS A 1 100 ? -2.404 -9.557 5.663 1.00 95.25 100 HIS A C 1
ATOM 806 O O . HIS A 1 100 ? -2.818 -9.936 4.566 1.00 95.25 100 HIS A O 1
ATOM 812 N N . CYS A 1 101 ? -3.192 -8.912 6.527 1.00 95.69 101 CYS A N 1
ATOM 813 C CA . CYS A 1 101 ? -4.553 -8.502 6.220 1.00 95.69 101 CYS A CA 1
ATOM 814 C C . CYS A 1 101 ? -4.552 -7.157 5.491 1.00 95.69 101 CYS A C 1
ATOM 816 O O . CYS A 1 101 ? -3.875 -6.210 5.898 1.00 95.69 101 CYS A O 1
ATOM 818 N N . LYS A 1 102 ? -5.353 -7.045 4.430 1.00 95.12 102 LYS A N 1
ATOM 819 C CA . LYS A 1 102 ? -5.534 -5.783 3.715 1.00 95.12 102 LYS A CA 1
ATOM 820 C C . LYS A 1 102 ? -6.036 -4.696 4.683 1.00 95.12 102 LYS A C 1
ATOM 822 O O . LYS A 1 102 ? -6.981 -4.939 5.437 1.00 95.12 102 LYS A O 1
ATOM 827 N N . PRO A 1 103 ? -5.451 -3.485 4.663 1.00 92.94 103 PRO A N 1
ATOM 828 C CA . PRO A 1 103 ? -5.930 -2.372 5.470 1.00 92.94 103 PRO A CA 1
ATOM 829 C C . PRO A 1 103 ? -7.425 -2.127 5.245 1.00 92.94 103 PRO A C 1
ATOM 831 O O . PRO A 1 103 ? -7.866 -1.989 4.105 1.00 92.94 103 PRO A O 1
ATOM 834 N N . GLY A 1 104 ? -8.187 -2.083 6.340 1.00 91.50 104 GLY A N 1
ATOM 835 C CA . GLY A 1 104 ? -9.648 -1.954 6.330 1.00 91.50 104 GLY A CA 1
ATOM 836 C C . GLY A 1 104 ? -10.417 -3.275 6.451 1.00 91.50 104 GLY A C 1
ATOM 837 O O . GLY A 1 104 ? -11.573 -3.247 6.856 1.00 91.50 104 GLY A O 1
ATOM 838 N N . ASP A 1 105 ? -9.780 -4.423 6.201 1.00 94.44 105 ASP A N 1
ATOM 839 C CA . ASP A 1 105 ? -10.439 -5.740 6.234 1.00 94.44 105 ASP A CA 1
ATOM 840 C C . ASP A 1 105 ? -10.315 -6.455 7.597 1.00 94.44 105 ASP A C 1
ATOM 842 O O . ASP A 1 105 ? -10.818 -7.572 7.777 1.00 94.44 105 ASP A O 1
ATOM 846 N N . TRP A 1 106 ? -9.634 -5.833 8.565 1.00 92.44 106 TRP A N 1
ATOM 847 C CA . TRP A 1 106 ? -9.490 -6.352 9.923 1.00 92.44 106 TRP A CA 1
ATOM 848 C C . TRP A 1 106 ? -10.756 -6.118 10.748 1.00 92.44 106 TRP A C 1
ATOM 850 O O . TRP A 1 106 ? -11.210 -4.986 10.907 1.00 92.44 106 TRP A O 1
ATOM 860 N N . ASP A 1 107 ? -11.299 -7.186 11.327 1.00 90.12 107 ASP A N 1
ATOM 861 C CA . ASP A 1 107 ? -12.442 -7.119 12.229 1.00 90.12 107 ASP A CA 1
ATOM 862 C C . ASP A 1 107 ? -11.993 -7.131 13.693 1.00 90.12 107 ASP A C 1
ATOM 864 O O . ASP A 1 107 ? -11.583 -8.165 14.227 1.00 90.12 107 ASP A O 1
ATOM 868 N N . TRP A 1 108 ? -12.146 -5.990 14.364 1.00 84.94 108 TRP A N 1
ATOM 869 C CA . TRP A 1 108 ? -11.815 -5.804 15.779 1.00 84.94 108 TRP A CA 1
ATOM 870 C C . TRP A 1 108 ? -12.690 -6.621 16.738 1.00 84.94 108 TRP A C 1
ATOM 872 O O . TRP A 1 108 ? -12.247 -6.954 17.835 1.00 84.94 108 TRP A O 1
ATOM 882 N N . ASN A 1 109 ? -13.899 -7.019 16.327 1.00 82.88 109 ASN A N 1
ATOM 883 C CA . ASN A 1 109 ? -14.775 -7.833 17.172 1.00 82.88 109 ASN A CA 1
ATOM 884 C C . ASN A 1 109 ? -14.293 -9.282 17.242 1.00 82.88 109 ASN A C 1
ATOM 886 O O . ASN A 1 109 ? -14.355 -9.922 18.293 1.00 82.88 109 ASN A O 1
ATOM 890 N N . SER A 1 110 ? -13.806 -9.813 16.119 1.00 86.81 110 SER A N 1
ATOM 891 C CA . SER A 1 110 ? -13.301 -11.184 16.038 1.00 86.81 110 SER A CA 1
ATOM 892 C C . SER A 1 110 ? -11.777 -11.286 16.132 1.00 86.81 110 SER A C 1
ATOM 894 O O . SER A 1 110 ? -11.284 -12.390 16.368 1.00 86.81 110 SER A O 1
ATOM 896 N N . CYS A 1 111 ? -11.040 -10.172 16.079 1.00 87.50 111 CYS A N 1
ATOM 897 C CA . CYS A 1 111 ? -9.579 -10.119 15.936 1.00 87.50 111 CYS A CA 1
ATOM 898 C C . CYS A 1 111 ? -9.091 -10.995 14.774 1.00 87.50 111 CYS A C 1
ATOM 900 O O . CYS A 1 111 ? -8.193 -11.822 14.939 1.00 87.50 111 CYS A O 1
ATOM 902 N N . ARG A 1 112 ? -9.768 -10.904 13.626 1.00 90.88 112 ARG A N 1
ATOM 903 C CA . ARG A 1 112 ? -9.458 -11.699 12.434 1.00 90.88 112 ARG A CA 1
ATOM 904 C C . ARG A 1 112 ? -9.623 -10.855 11.181 1.00 90.88 112 ARG A C 1
ATOM 906 O O . ARG A 1 112 ? -10.448 -9.946 11.135 1.00 90.88 112 ARG A O 1
ATOM 913 N N . CYS A 1 113 ? -8.876 -11.205 10.141 1.00 94.06 113 CYS A N 1
ATOM 914 C CA . CYS A 1 113 ? -9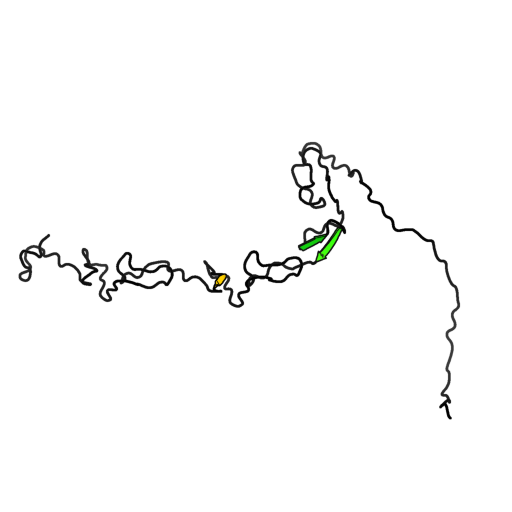.098 -10.652 8.814 1.00 94.06 113 CYS A CA 1
ATOM 915 C C . CYS A 1 113 ? -10.374 -11.253 8.213 1.00 94.06 113 CYS A C 1
ATOM 917 O O . CYS A 1 113 ? -10.494 -12.476 8.133 1.00 94.06 113 CYS A O 1
ATOM 919 N N . LYS A 1 114 ? -11.329 -10.413 7.805 1.00 94.81 114 LYS A N 1
ATOM 920 C CA . LYS A 1 114 ? -12.572 -10.852 7.141 1.00 94.81 114 LYS A CA 1
ATOM 921 C C . LYS A 1 114 ? -12.560 -10.668 5.629 1.00 94.81 114 LYS A C 1
ATOM 923 O O . LYS A 1 114 ? -13.437 -11.193 4.949 1.00 94.81 114 LYS A O 1
ATOM 928 N N . GLY A 1 115 ? -11.599 -9.911 5.120 1.00 93.19 115 GLY A N 1
ATOM 929 C CA . GLY A 1 115 ? -11.441 -9.665 3.697 1.00 93.19 115 GLY A CA 1
ATOM 930 C C . GLY A 1 115 ? -10.188 -10.326 3.156 1.00 93.19 115 GLY A C 1
ATOM 931 O O . GLY A 1 115 ? -9.965 -11.527 3.318 1.00 93.19 115 GLY A O 1
ATOM 932 N N . ARG A 1 116 ? -9.386 -9.540 2.449 1.00 94.75 116 ARG A N 1
ATOM 933 C CA . ARG A 1 116 ? -8.253 -10.060 1.708 1.00 94.75 116 ARG A CA 1
ATOM 934 C C . ARG A 1 116 ? -7.047 -10.289 2.606 1.00 94.75 116 ARG A C 1
ATOM 936 O O . ARG A 1 116 ? -6.549 -9.375 3.256 1.00 94.75 116 ARG A O 1
ATOM 943 N N . TRP A 1 117 ? -6.541 -11.511 2.534 1.00 95.69 117 TRP A N 1
ATOM 944 C CA . TRP A 1 117 ? -5.330 -11.957 3.198 1.00 95.69 117 TRP A CA 1
ATOM 945 C C . TRP A 1 117 ? -4.242 -12.264 2.167 1.00 95.69 117 TRP A C 1
ATOM 947 O O . TRP A 1 117 ? -4.522 -12.888 1.142 1.00 95.69 117 TRP A O 1
ATOM 957 N N . CYS A 1 118 ? -3.015 -11.826 2.434 1.00 94.88 118 CYS A N 1
ATOM 958 C CA . CYS A 1 118 ? -1.851 -12.073 1.594 1.00 94.88 118 CYS A CA 1
ATOM 959 C C . CYS A 1 118 ? -0.708 -12.668 2.427 1.00 94.88 118 CYS A C 1
ATOM 961 O O . CYS A 1 118 ? 0.078 -11.923 3.010 1.00 94.88 118 CYS A O 1
ATOM 963 N N . ASP A 1 119 ? -0.574 -13.998 2.434 1.00 94.25 119 ASP A N 1
ATOM 964 C CA . ASP A 1 119 ? 0.476 -14.720 3.183 1.00 94.25 119 ASP A CA 1
ATOM 965 C C . ASP A 1 119 ? 1.901 -14.286 2.817 1.00 94.25 119 ASP A C 1
ATOM 967 O O . ASP A 1 119 ? 2.826 -14.385 3.614 1.00 94.25 119 ASP A O 1
ATOM 971 N N . ASN A 1 120 ? 2.086 -13.802 1.592 1.00 91.56 120 ASN A N 1
ATOM 972 C CA . ASN A 1 120 ? 3.367 -13.367 1.053 1.00 91.56 120 ASN A CA 1
ATOM 973 C C . ASN A 1 120 ? 3.587 -11.851 1.167 1.00 91.56 120 ASN A C 1
ATOM 975 O O . ASN A 1 120 ? 4.383 -11.304 0.400 1.00 91.56 120 ASN A O 1
ATOM 979 N N . TYR A 1 121 ? 2.849 -11.165 2.046 1.00 92.25 121 TYR A N 1
ATOM 980 C CA . TYR A 1 121 ? 3.011 -9.731 2.248 1.00 92.25 121 TYR A CA 1
ATOM 981 C C . TYR A 1 121 ? 4.470 -9.380 2.562 1.00 92.25 121 TYR A C 1
ATOM 983 O O . TYR A 1 121 ? 5.058 -9.871 3.524 1.00 92.25 121 TYR A O 1
ATOM 991 N N . ASP A 1 122 ? 5.043 -8.496 1.747 1.00 87.31 122 ASP A N 1
ATOM 992 C CA . ASP A 1 122 ? 6.405 -8.004 1.922 1.00 87.31 122 ASP A CA 1
ATOM 993 C C . ASP A 1 122 ? 6.375 -6.555 2.411 1.00 87.31 122 ASP A C 1
ATOM 995 O O . ASP A 1 122 ? 6.068 -5.632 1.653 1.00 87.31 122 ASP A O 1
ATOM 999 N N . SER A 1 123 ? 6.744 -6.344 3.676 1.00 88.06 123 SER A N 1
ATOM 1000 C CA . SER A 1 123 ? 6.818 -5.008 4.276 1.00 88.06 123 SER A CA 1
ATOM 1001 C C . SER A 1 123 ? 7.896 -4.110 3.664 1.00 88.06 123 SER A C 1
ATOM 1003 O O . SER A 1 123 ? 7.857 -2.901 3.873 1.00 88.06 123 SER A O 1
ATOM 1005 N N . ASN A 1 124 ? 8.859 -4.668 2.923 1.00 84.62 124 ASN A N 1
ATOM 1006 C CA . ASN A 1 124 ? 9.882 -3.894 2.214 1.00 84.62 124 ASN A CA 1
ATOM 1007 C C . ASN A 1 124 ? 9.398 -3.422 0.837 1.00 84.62 124 ASN A C 1
ATOM 1009 O O . ASN A 1 124 ? 10.049 -2.598 0.186 1.00 84.62 124 ASN A O 1
ATOM 1013 N N . CYS A 1 125 ? 8.247 -3.918 0.380 1.00 83.44 125 CYS A N 1
ATOM 1014 C CA . CYS A 1 125 ? 7.660 -3.475 -0.864 1.00 83.44 125 CYS A CA 1
ATOM 1015 C C . CYS A 1 125 ? 7.119 -2.043 -0.742 1.00 83.44 125 CYS A C 1
ATOM 1017 O O . CYS A 1 125 ? 6.123 -1.791 -0.067 1.00 83.44 125 CYS A O 1
ATOM 1019 N N . LYS A 1 126 ? 7.708 -1.101 -1.489 1.00 80.56 126 LYS A N 1
ATOM 1020 C CA . LYS A 1 126 ? 7.256 0.306 -1.513 1.00 80.56 126 LYS A CA 1
ATOM 1021 C C . LYS A 1 126 ? 5.820 0.488 -2.012 1.00 80.56 126 LYS A C 1
ATOM 1023 O O . LYS A 1 126 ? 5.178 1.487 -1.702 1.00 80.56 126 LYS A O 1
ATOM 1028 N N . THR A 1 127 ? 5.321 -0.423 -2.844 1.00 85.69 127 THR A N 1
ATOM 1029 C CA . THR A 1 127 ? 3.971 -0.332 -3.412 1.00 85.69 127 THR A CA 1
ATOM 1030 C C . THR A 1 127 ? 3.372 -1.723 -3.531 1.00 85.69 127 THR A C 1
ATOM 1032 O O . THR A 1 127 ? 3.502 -2.391 -4.553 1.00 85.69 127 THR A O 1
ATOM 1035 N N . TRP A 1 128 ? 2.722 -2.185 -2.470 1.00 89.50 128 TRP A N 1
ATOM 1036 C CA . TRP A 1 128 ? 2.062 -3.485 -2.454 1.00 89.50 128 TRP A CA 1
ATOM 1037 C C . TRP A 1 128 ? 0.700 -3.434 -3.159 1.00 89.50 128 TRP A C 1
ATOM 1039 O O . TRP A 1 128 ? -0.119 -2.555 -2.893 1.00 89.50 128 TRP A O 1
ATOM 1049 N N . ASN A 1 129 ? 0.435 -4.389 -4.051 1.00 90.06 129 ASN A N 1
ATOM 1050 C CA . ASN A 1 129 ? -0.892 -4.606 -4.612 1.00 90.06 129 ASN A CA 1
ATOM 1051 C C . ASN A 1 129 ? -1.621 -5.660 -3.773 1.00 90.06 129 ASN A C 1
ATOM 1053 O O . ASN A 1 129 ? -1.380 -6.858 -3.931 1.00 90.06 129 ASN A O 1
ATOM 1057 N N . TRP A 1 130 ? -2.542 -5.204 -2.923 1.00 92.06 130 TRP A N 1
ATOM 1058 C CA . TRP A 1 130 ? -3.358 -6.082 -2.088 1.00 92.06 130 TRP A CA 1
ATOM 1059 C C . TRP A 1 130 ? -4.225 -7.032 -2.911 1.00 92.06 130 TRP A C 1
ATOM 1061 O O . TRP A 1 130 ? -4.278 -8.209 -2.592 1.00 92.06 130 TRP A O 1
ATOM 1071 N N . ASP A 1 131 ? -4.834 -6.587 -4.012 1.00 90.06 131 ASP A N 1
ATOM 1072 C CA . ASP A 1 131 ? -5.759 -7.409 -4.809 1.00 90.06 131 ASP A CA 1
ATOM 1073 C C . ASP A 1 131 ? -5.069 -8.530 -5.601 1.00 90.06 131 ASP A C 1
ATOM 1075 O O . ASP A 1 131 ? -5.713 -9.495 -6.014 1.00 90.06 131 ASP A O 1
ATOM 1079 N N . ARG A 1 132 ? -3.757 -8.434 -5.812 1.00 89.19 132 ARG A N 1
ATOM 1080 C CA . ARG A 1 132 ? -2.957 -9.497 -6.440 1.00 89.19 132 ARG A CA 1
ATOM 1081 C C . ARG A 1 132 ? -1.983 -10.163 -5.475 1.00 89.19 132 ARG A C 1
ATOM 1083 O O . ARG A 1 132 ? -1.304 -11.091 -5.896 1.00 89.19 132 ARG A O 1
ATOM 1090 N N . CYS A 1 133 ? -1.913 -9.694 -4.228 1.00 90.81 133 CYS A N 1
ATOM 1091 C CA . CYS A 1 133 ? -0.915 -10.092 -3.240 1.00 90.81 133 CYS A CA 1
ATOM 1092 C C . CYS A 1 133 ? 0.503 -10.101 -3.827 1.00 90.81 133 CYS A C 1
ATOM 1094 O O . CYS A 1 133 ? 1.216 -11.102 -3.793 1.00 90.81 133 CYS A O 1
ATOM 1096 N N . GLN A 1 134 ? 0.882 -8.995 -4.464 1.00 89.12 134 GLN A N 1
ATOM 1097 C CA . GLN A 1 134 ? 2.162 -8.881 -5.155 1.00 89.12 134 GLN A CA 1
ATOM 1098 C C . GLN A 1 134 ? 2.752 -7.498 -4.954 1.00 89.12 134 GLN A C 1
ATOM 1100 O O . GLN A 1 134 ? 2.054 -6.487 -5.062 1.00 89.12 134 GLN A O 1
ATOM 1105 N N . CYS A 1 135 ? 4.066 -7.450 -4.756 1.00 84.31 135 CYS A N 1
ATOM 1106 C CA . CYS A 1 135 ? 4.772 -6.189 -4.823 1.00 84.31 135 CYS A CA 1
ATOM 1107 C C . CYS A 1 135 ? 4.673 -5.634 -6.246 1.00 84.31 135 CYS A C 1
ATOM 1109 O O . CYS A 1 135 ? 5.034 -6.314 -7.213 1.00 84.31 135 CYS A O 1
ATOM 1111 N N . LYS A 1 136 ? 4.165 -4.407 -6.398 1.00 76.25 136 LYS A N 1
ATOM 1112 C CA . LYS A 1 136 ? 4.170 -3.735 -7.695 1.00 76.25 136 LYS A CA 1
ATOM 1113 C C . LYS A 1 136 ? 5.632 -3.543 -8.079 1.00 76.25 136 LYS A C 1
ATOM 1115 O O . LYS A 1 136 ? 6.399 -2.956 -7.318 1.00 76.25 136 LYS A O 1
ATOM 1120 N N . LYS A 1 137 ? 6.024 -4.042 -9.252 1.00 69.06 137 LYS A N 1
ATOM 1121 C CA . LYS A 1 137 ? 7.353 -3.747 -9.787 1.00 69.06 137 LYS A CA 1
ATOM 1122 C C . LYS A 1 137 ? 7.479 -2.232 -9.916 1.00 69.06 137 LYS A C 1
ATOM 1124 O O . LYS A 1 137 ? 6.715 -1.611 -10.650 1.00 69.06 137 LYS A O 1
ATOM 1129 N N . VAL A 1 138 ? 8.415 -1.652 -9.174 1.00 66.50 138 VAL A N 1
ATOM 1130 C CA . VAL A 1 138 ? 8.793 -0.249 -9.317 1.00 66.50 138 VAL A CA 1
ATOM 1131 C C . VAL A 1 138 ? 10.013 -0.226 -10.225 1.00 66.50 138 VAL A C 1
ATOM 1133 O O . VAL A 1 138 ? 11.086 -0.679 -9.836 1.00 66.50 138 VAL A O 1
ATOM 1136 N N . CYS A 1 139 ? 9.843 0.254 -11.452 1.00 74.00 139 CYS A N 1
ATOM 1137 C CA . CYS A 1 139 ? 10.965 0.587 -12.321 1.00 74.00 139 CYS A CA 1
ATOM 1138 C C . CYS A 1 139 ? 11.312 2.046 -12.047 1.00 74.00 139 CYS A C 1
ATOM 1140 O O . CYS A 1 139 ? 10.464 2.917 -12.221 1.00 74.00 139 CYS A O 1
ATOM 1142 N N . ASN A 1 140 ? 12.532 2.300 -11.582 1.00 76.94 140 ASN A N 1
ATOM 1143 C CA . ASN A 1 140 ? 12.972 3.660 -11.263 1.00 76.94 140 ASN A CA 1
ATOM 1144 C C . ASN A 1 140 ? 13.381 4.430 -12.524 1.00 76.94 140 ASN A C 1
ATOM 1146 O O . ASN A 1 140 ? 13.249 5.646 -12.574 1.00 76.94 140 ASN A O 1
ATOM 1150 N N . GLU A 1 141 ? 13.841 3.712 -13.548 1.00 80.50 141 GLU A N 1
ATOM 1151 C CA . GLU A 1 141 ? 14.266 4.267 -14.827 1.00 80.50 141 GLU A CA 1
ATOM 1152 C C . GLU A 1 141 ? 13.787 3.352 -15.958 1.00 80.50 141 GLU A C 1
ATOM 1154 O O . GLU A 1 141 ? 13.658 2.136 -15.780 1.00 80.50 141 GLU A O 1
ATOM 1159 N N . ALA A 1 142 ? 13.493 3.950 -17.111 1.00 84.75 142 ALA A N 1
ATOM 1160 C CA . ALA A 1 142 ? 13.271 3.203 -18.339 1.00 84.75 142 ALA A CA 1
ATOM 1161 C C . ALA A 1 142 ? 14.616 2.711 -18.888 1.00 84.75 142 ALA A C 1
ATOM 1163 O O . ALA A 1 142 ? 15.623 3.414 -18.781 1.00 84.75 142 ALA A O 1
ATOM 1164 N N . ASP A 1 143 ? 14.637 1.523 -19.493 1.00 89.50 143 ASP A N 1
ATOM 1165 C CA . ASP A 1 143 ? 15.849 1.029 -20.146 1.00 89.50 143 ASP A CA 1
ATOM 1166 C C . ASP A 1 143 ? 16.240 1.943 -21.315 1.00 89.50 143 ASP A C 1
ATOM 1168 O O . ASP A 1 143 ? 15.401 2.306 -22.143 1.00 89.50 143 ASP A O 1
ATOM 1172 N N . ARG A 1 144 ? 17.524 2.297 -21.392 1.00 91.88 144 ARG A N 1
ATOM 1173 C CA . ARG A 1 144 ? 18.063 3.203 -22.411 1.00 91.88 144 ARG A CA 1
ATOM 1174 C C . ARG A 1 144 ? 18.024 2.618 -23.820 1.00 91.88 144 ARG A C 1
ATOM 1176 O O . ARG A 1 144 ? 18.110 3.388 -24.760 1.00 91.88 144 ARG A O 1
ATOM 1183 N N . HIS A 1 145 ? 17.879 1.305 -23.982 1.00 94.50 145 HIS A N 1
ATOM 1184 C CA . HIS A 1 145 ? 17.726 0.657 -25.290 1.00 94.50 145 HIS A CA 1
ATOM 1185 C C . HIS A 1 145 ? 16.274 0.674 -25.787 1.00 94.50 145 HIS A C 1
ATOM 1187 O O . HIS A 1 145 ? 16.010 0.361 -26.949 1.00 94.50 145 HIS A O 1
ATOM 1193 N N . CYS A 1 146 ? 15.319 1.037 -24.926 1.00 94.69 146 CYS A N 1
ATOM 1194 C CA . CYS A 1 146 ? 13.921 1.197 -25.295 1.00 94.69 146 CYS A CA 1
ATOM 1195 C C . CYS A 1 146 ? 13.665 2.607 -25.826 1.00 94.69 146 CYS A C 1
ATOM 1197 O O . CYS A 1 146 ? 14.066 3.598 -25.212 1.00 94.69 146 CYS A O 1
ATOM 1199 N N . LYS A 1 147 ? 12.939 2.710 -26.942 1.00 94.38 147 LYS A N 1
ATOM 1200 C CA . LYS A 1 147 ? 12.530 3.999 -27.500 1.00 94.38 147 LYS A CA 1
ATOM 1201 C C . LYS A 1 147 ? 11.769 4.821 -26.445 1.00 94.38 147 LYS A C 1
ATOM 1203 O O . LYS A 1 147 ? 10.847 4.297 -25.811 1.00 94.38 147 LYS A O 1
ATOM 1208 N N . PRO A 1 148 ? 12.102 6.112 -26.257 1.00 91.94 148 PRO A N 1
ATOM 1209 C CA . PRO A 1 148 ? 11.357 6.988 -25.365 1.00 91.94 148 PRO A CA 1
ATOM 1210 C C . PRO A 1 148 ? 9.862 6.971 -25.701 1.00 91.94 148 PRO A C 1
ATOM 1212 O O . PRO A 1 148 ? 9.477 7.197 -26.846 1.00 91.94 148 PRO A O 1
ATOM 1215 N N . GLY A 1 149 ? 9.033 6.683 -24.696 1.00 90.94 149 GLY A N 1
ATOM 1216 C CA . GLY A 1 149 ? 7.581 6.519 -24.842 1.00 90.94 149 GLY A CA 1
ATOM 1217 C C . GLY A 1 149 ? 7.098 5.067 -24.946 1.00 90.94 149 GLY A C 1
ATOM 1218 O O . GLY A 1 149 ? 5.940 4.810 -24.632 1.00 90.94 149 GLY A O 1
ATOM 1219 N N . ASP A 1 150 ? 7.974 4.111 -25.273 1.00 93.88 150 ASP A N 1
ATOM 1220 C CA . ASP A 1 150 ? 7.605 2.697 -25.462 1.00 93.88 150 ASP A CA 1
ATOM 1221 C C . ASP A 1 150 ? 7.800 1.833 -24.197 1.00 93.88 150 ASP A C 1
ATOM 1223 O O . ASP A 1 150 ? 7.504 0.632 -24.193 1.00 93.88 150 ASP A O 1
ATOM 1227 N N . TRP A 1 151 ? 8.304 2.424 -23.110 1.00 92.31 151 TRP A N 1
ATOM 1228 C CA . TRP A 1 151 ? 8.513 1.745 -21.832 1.00 92.31 151 TRP A CA 1
ATOM 1229 C C . TRP A 1 151 ? 7.204 1.583 -21.051 1.00 92.31 151 TRP A C 1
ATOM 1231 O O . TRP A 1 151 ? 6.537 2.559 -20.706 1.00 92.31 151 TRP A O 1
ATOM 1241 N N . ASP A 1 152 ? 6.858 0.344 -20.705 1.00 88.44 152 ASP A N 1
ATOM 1242 C CA . ASP A 1 152 ? 5.729 0.046 -19.831 1.00 88.44 152 ASP A CA 1
ATOM 1243 C C . ASP A 1 152 ? 6.159 0.045 -18.364 1.00 88.44 152 ASP A C 1
ATOM 1245 O O . ASP A 1 152 ? 6.694 -0.938 -17.844 1.00 88.44 152 ASP A O 1
ATOM 1249 N N . TRP A 1 153 ? 5.836 1.136 -17.674 1.00 82.00 153 TRP A N 1
ATOM 1250 C CA . TRP A 1 153 ? 6.088 1.318 -16.245 1.00 82.00 153 TRP A CA 1
ATOM 1251 C C . TRP A 1 153 ? 5.356 0.317 -15.340 1.00 82.00 153 TRP A C 1
ATOM 1253 O O . TRP A 1 153 ? 5.768 0.124 -14.200 1.00 82.00 153 TRP A O 1
ATOM 1263 N N . ASN A 1 154 ? 4.288 -0.340 -15.808 1.00 75.69 154 ASN A N 1
ATOM 1264 C CA . ASN A 1 154 ? 3.586 -1.345 -15.005 1.00 75.69 154 ASN A CA 1
ATOM 1265 C C . ASN A 1 154 ? 4.264 -2.718 -15.057 1.00 75.69 154 ASN A C 1
ATOM 1267 O O . ASN A 1 154 ? 4.177 -3.478 -14.091 1.00 75.69 154 ASN A O 1
ATOM 1271 N N . SER A 1 155 ? 4.906 -3.060 -16.178 1.00 81.00 155 SER A N 1
ATOM 1272 C CA . SER A 1 155 ? 5.587 -4.351 -16.356 1.00 81.00 155 SER A CA 1
ATOM 1273 C C . SER A 1 155 ? 7.115 -4.264 -16.302 1.00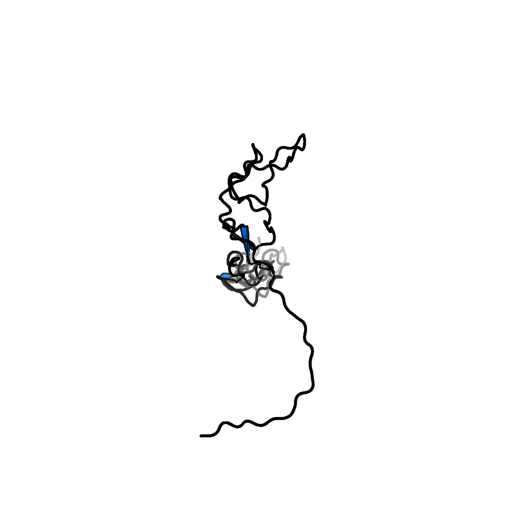 81.00 155 SER A C 1
ATOM 1275 O O . SER A 1 155 ? 7.769 -5.308 -16.211 1.00 81.00 155 SER A O 1
ATOM 1277 N N . CYS A 1 156 ? 7.671 -3.048 -16.285 1.00 85.06 156 CYS A N 1
ATOM 1278 C CA . CYS A 1 156 ? 9.101 -2.754 -16.374 1.00 85.06 156 CYS A CA 1
ATOM 1279 C C . CYS A 1 156 ? 9.750 -3.393 -17.596 1.00 85.06 156 CYS A C 1
ATOM 1281 O O . CYS A 1 156 ? 10.757 -4.096 -17.484 1.00 85.06 156 CYS A O 1
ATOM 1283 N N . ARG A 1 157 ? 9.111 -3.222 -18.753 1.00 88.81 157 ARG A N 1
ATOM 1284 C CA . ARG A 1 157 ? 9.570 -3.779 -20.025 1.00 88.81 157 ARG A CA 1
ATOM 1285 C C . ARG A 1 157 ? 9.289 -2.806 -21.156 1.00 88.81 157 ARG A C 1
ATOM 1287 O O . ARG A 1 157 ? 8.295 -2.085 -21.131 1.00 88.81 157 ARG A O 1
ATOM 1294 N N . CYS A 1 158 ? 10.133 -2.840 -22.178 1.00 92.50 158 CYS A N 1
ATOM 1295 C CA . CYS A 1 158 ? 9.847 -2.162 -23.432 1.00 92.50 158 CYS A CA 1
ATOM 1296 C C . CYS A 1 158 ? 8.729 -2.903 -24.172 1.00 92.50 158 CYS A C 1
ATOM 1298 O O . CYS A 1 158 ? 8.832 -4.111 -24.385 1.00 92.50 158 CYS A O 1
ATOM 1300 N N . LYS A 1 159 ? 7.655 -2.200 -24.538 1.00 94.56 159 LYS A N 1
ATOM 1301 C CA . LYS A 1 159 ? 6.547 -2.760 -25.332 1.00 94.56 159 LYS A CA 1
ATOM 1302 C C . LYS A 1 159 ? 6.615 -2.405 -26.810 1.00 94.56 159 LYS A C 1
ATOM 1304 O O . LYS A 1 159 ? 5.928 -3.032 -27.610 1.00 94.56 159 LYS A O 1
ATOM 1309 N N . GLY A 1 160 ? 7.398 -1.393 -27.147 1.00 92.50 160 GLY A N 1
ATOM 1310 C CA . GLY A 1 160 ? 7.593 -0.951 -28.515 1.00 92.50 160 GLY A CA 1
ATOM 1311 C C . GLY A 1 160 ? 8.997 -1.263 -28.997 1.00 92.50 160 GLY A C 1
ATOM 1312 O O . GLY A 1 160 ? 9.469 -2.398 -28.915 1.00 92.50 160 GLY A O 1
ATOM 1313 N N . ARG A 1 161 ? 9.650 -0.254 -29.562 1.00 93.69 161 ARG A N 1
ATOM 1314 C CA . ARG A 1 161 ? 10.904 -0.438 -30.270 1.00 93.69 161 ARG A CA 1
ATOM 1315 C C . ARG A 1 161 ? 12.088 -0.524 -29.315 1.00 93.69 161 ARG A C 1
ATOM 1317 O O . ARG A 1 161 ? 12.342 0.385 -28.530 1.00 93.69 161 ARG A O 1
ATOM 1324 N N . TRP A 1 162 ? 12.835 -1.609 -29.466 1.00 95.44 162 TRP A N 1
ATOM 1325 C CA . TRP A 1 162 ? 14.073 -1.884 -28.757 1.00 95.44 162 TRP A CA 1
ATOM 1326 C C . TRP A 1 162 ? 15.250 -1.851 -29.731 1.00 95.44 162 TRP A C 1
ATOM 1328 O O . TRP A 1 162 ? 15.165 -2.424 -30.818 1.00 95.44 162 TRP A O 1
ATOM 1338 N N . CYS A 1 163 ? 16.332 -1.185 -29.343 1.00 94.31 163 CYS A N 1
ATOM 1339 C CA . CYS A 1 163 ? 17.560 -1.092 -30.120 1.00 94.31 163 CYS A CA 1
ATOM 1340 C C . CYS A 1 163 ? 18.746 -1.578 -29.279 1.00 94.31 163 CYS A C 1
ATOM 1342 O O . CYS A 1 163 ? 19.306 -0.804 -28.507 1.00 94.31 163 CYS A O 1
ATOM 1344 N N . ASP A 1 164 ? 19.157 -2.838 -29.455 1.00 93.38 164 ASP A N 1
ATOM 1345 C CA . ASP A 1 164 ? 20.283 -3.443 -28.714 1.00 93.38 164 ASP A CA 1
ATOM 1346 C C . ASP A 1 164 ? 21.607 -2.693 -28.900 1.00 93.38 164 ASP A C 1
ATOM 1348 O O . ASP A 1 164 ? 22.485 -2.726 -28.046 1.00 93.38 164 ASP A O 1
ATOM 1352 N N . ASN A 1 165 ? 21.753 -2.006 -30.030 1.00 91.94 165 ASN A N 1
ATOM 1353 C CA . ASN A 1 165 ? 22.937 -1.240 -30.393 1.00 91.94 165 ASN A CA 1
ATOM 1354 C C . ASN A 1 165 ? 22.822 0.253 -30.047 1.00 91.94 165 ASN A C 1
ATOM 1356 O O . ASN A 1 165 ? 23.552 1.054 -30.632 1.00 91.94 165 ASN A O 1
ATOM 1360 N N . TYR A 1 166 ? 21.887 0.639 -29.170 1.00 90.94 166 TYR A N 1
ATOM 1361 C CA . TYR A 1 166 ? 21.733 2.030 -28.754 1.00 90.94 166 TYR A CA 1
ATOM 1362 C C . TYR A 1 166 ? 23.051 2.592 -28.213 1.00 90.94 166 TYR A C 1
ATOM 1364 O O . TYR A 1 166 ? 23.631 2.067 -27.264 1.00 90.94 166 TYR A O 1
ATOM 1372 N N . ASP A 1 167 ? 23.497 3.695 -28.809 1.00 87.31 167 ASP A N 1
ATOM 1373 C CA . ASP A 1 167 ? 24.690 4.416 -28.383 1.00 87.31 167 ASP A CA 1
ATOM 1374 C C . ASP A 1 167 ? 24.292 5.757 -27.769 1.00 87.31 167 ASP A C 1
ATOM 1376 O O . ASP A 1 167 ? 23.845 6.672 -28.466 1.00 87.31 167 ASP A O 1
ATOM 1380 N N . SER A 1 168 ? 24.500 5.895 -26.459 1.00 86.56 168 SER A N 1
ATOM 1381 C CA . SER A 1 168 ? 24.229 7.137 -25.731 1.00 86.56 168 SER A CA 1
ATOM 1382 C C . SER A 1 168 ? 25.122 8.309 -26.149 1.00 86.56 168 SER A C 1
ATOM 1384 O O . SER A 1 168 ? 24.812 9.446 -25.803 1.00 86.56 168 SER A O 1
ATOM 1386 N N . ASN A 1 169 ? 26.225 8.059 -26.862 1.00 86.31 169 ASN A N 1
ATOM 1387 C CA . ASN A 1 169 ? 27.116 9.103 -27.375 1.00 86.31 169 ASN A CA 1
ATOM 1388 C C . ASN A 1 169 ? 26.685 9.616 -28.757 1.00 86.31 169 ASN A C 1
ATOM 1390 O O . ASN A 1 169 ? 27.211 10.623 -29.239 1.00 86.31 169 ASN A O 1
ATOM 1394 N N . CYS A 1 170 ? 25.719 8.957 -29.402 1.00 83.38 170 CYS A N 1
ATOM 1395 C CA . CYS A 1 170 ? 25.176 9.420 -30.664 1.00 83.38 170 CYS A CA 1
ATOM 1396 C C . CYS A 1 170 ? 24.324 10.682 -30.466 1.00 83.38 170 CYS A C 1
ATOM 1398 O O . CYS A 1 170 ? 23.259 10.637 -29.851 1.00 83.38 170 CYS A O 1
ATOM 1400 N N . LYS A 1 171 ? 24.740 11.805 -31.067 1.00 80.69 171 LYS A N 1
ATOM 1401 C CA . LYS A 1 171 ? 23.999 13.079 -30.985 1.00 80.69 171 LYS A CA 1
ATOM 1402 C C . LYS A 1 171 ? 22.598 13.008 -31.595 1.00 80.69 171 LYS A C 1
ATOM 1404 O O . LYS A 1 171 ? 21.689 13.687 -31.125 1.00 80.69 171 LYS A O 1
ATOM 1409 N N . THR A 1 172 ? 22.418 12.204 -32.642 1.00 86.44 172 THR A N 1
ATOM 1410 C CA . THR A 1 172 ? 21.153 12.124 -33.381 1.00 86.44 172 THR A CA 1
ATOM 1411 C C . THR A 1 172 ? 20.803 10.672 -33.679 1.00 86.44 172 THR A C 1
ATOM 1413 O O . THR A 1 172 ? 20.990 10.164 -34.785 1.00 86.44 172 THR A O 1
ATOM 1416 N N . TRP A 1 173 ? 20.303 9.975 -32.663 1.00 89.12 173 TRP A N 1
ATOM 1417 C CA . TRP A 1 173 ? 19.878 8.586 -32.792 1.00 89.12 173 TRP A CA 1
ATOM 1418 C C . TRP A 1 173 ? 18.541 8.467 -33.533 1.00 89.12 173 TRP A C 1
ATOM 1420 O O . TRP A 1 173 ? 17.558 9.126 -33.188 1.00 89.12 173 TRP A O 1
ATOM 1430 N N . ASN A 1 174 ? 18.477 7.595 -34.539 1.00 90.75 174 ASN A N 1
ATOM 1431 C CA . ASN A 1 174 ? 17.229 7.221 -35.192 1.00 90.75 174 ASN A CA 1
ATOM 1432 C C . ASN A 1 174 ? 16.675 5.944 -34.554 1.00 90.75 174 ASN A C 1
ATOM 1434 O O . ASN A 1 174 ? 17.121 4.839 -34.866 1.00 90.75 174 ASN A O 1
ATOM 1438 N N . TRP A 1 175 ? 15.653 6.098 -33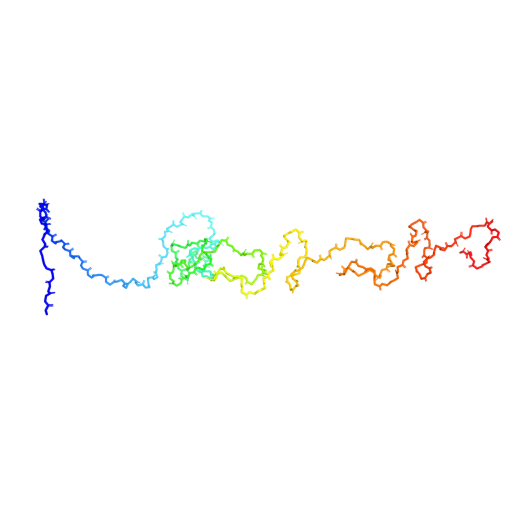.714 1.00 91.00 175 TRP A N 1
ATOM 1439 C CA . TRP A 1 175 ? 14.980 4.979 -33.060 1.00 91.00 175 TRP A CA 1
ATOM 1440 C C . TRP A 1 175 ? 14.303 4.023 -34.042 1.00 91.00 175 TRP A C 1
ATOM 1442 O O . TRP A 1 175 ? 14.348 2.823 -33.823 1.00 91.00 175 TRP A O 1
ATOM 1452 N N . ASP A 1 176 ? 13.744 4.504 -35.155 1.00 90.06 176 ASP A N 1
ATOM 1453 C CA . ASP A 1 176 ? 13.040 3.662 -36.134 1.00 90.06 176 ASP A CA 1
ATOM 1454 C C . ASP A 1 176 ? 13.985 2.862 -37.042 1.00 90.06 176 ASP A C 1
ATOM 1456 O O . ASP A 1 176 ? 13.556 1.935 -37.728 1.00 90.06 176 ASP A O 1
ATOM 1460 N N . ARG A 1 177 ? 15.278 3.184 -37.055 1.00 89.19 177 ARG A N 1
ATOM 1461 C CA . ARG A 1 177 ? 16.298 2.392 -37.759 1.00 89.19 177 ARG A CA 1
ATOM 1462 C C . ARG A 1 177 ? 17.330 1.771 -36.824 1.00 89.19 177 ARG A C 1
ATOM 1464 O O . ARG A 1 177 ? 18.166 1.018 -37.305 1.00 89.19 177 ARG A O 1
ATOM 1471 N N . CYS A 1 178 ? 17.264 2.071 -35.526 1.00 90.25 178 CYS A N 1
ATOM 1472 C CA . CYS A 1 178 ? 18.274 1.710 -34.534 1.00 90.25 178 CYS A CA 1
ATOM 1473 C C . CYS A 1 178 ? 19.693 2.041 -35.018 1.00 90.25 178 CYS A C 1
ATOM 1475 O O . CYS A 1 178 ? 20.585 1.197 -35.034 1.00 90.25 178 CYS A O 1
ATOM 1477 N N . GLN A 1 179 ? 19.879 3.265 -35.507 1.00 88.94 179 GLN A N 1
ATOM 1478 C CA . GLN A 1 179 ? 21.140 3.709 -36.090 1.00 88.94 179 GLN A CA 1
ATOM 1479 C C . GLN A 1 179 ? 21.417 5.150 -35.699 1.00 88.94 179 GLN A C 1
ATOM 1481 O O . GLN A 1 179 ? 20.521 5.998 -35.718 1.00 88.94 179 GLN A O 1
ATOM 1486 N N . CYS A 1 180 ? 22.682 5.439 -35.411 1.00 84.75 180 CYS A N 1
ATOM 1487 C CA . CYS A 1 180 ? 23.127 6.811 -35.291 1.00 84.75 180 CYS A CA 1
ATOM 1488 C C . CYS A 1 180 ? 23.070 7.480 -36.665 1.00 84.75 180 CYS A C 1
ATOM 1490 O O . CYS A 1 180 ? 23.625 6.945 -37.630 1.00 84.75 180 CYS A O 1
ATOM 1492 N N . LYS A 1 181 ? 22.408 8.638 -36.780 1.00 76.94 181 LYS A N 1
ATOM 1493 C CA . LYS A 1 181 ? 22.540 9.437 -37.998 1.00 76.94 181 LYS A CA 1
ATOM 1494 C C . LYS A 1 181 ? 23.992 9.893 -38.095 1.00 76.94 181 LYS A C 1
ATOM 1496 O O . LYS A 1 181 ? 24.516 10.514 -37.172 1.00 76.94 181 LYS A O 1
ATOM 1501 N N . LYS A 1 182 ? 24.639 9.568 -39.211 1.00 65.88 182 LYS A N 1
ATOM 1502 C CA . LYS A 1 182 ? 25.949 10.123 -39.532 1.00 65.88 182 LYS A CA 1
ATOM 1503 C C . LYS A 1 182 ? 25.754 11.610 -39.806 1.00 65.88 182 LYS A C 1
ATOM 1505 O O . LYS A 1 182 ? 25.036 11.957 -40.734 1.00 65.88 182 LYS A O 1
ATOM 1510 N N . VAL A 1 183 ? 26.363 12.460 -38.987 1.00 56.78 183 VAL A N 1
ATOM 1511 C CA . VAL A 1 183 ? 26.545 13.871 -39.333 1.00 56.78 183 VAL A CA 1
ATOM 1512 C C . VAL A 1 183 ? 27.800 13.914 -40.192 1.00 56.78 183 VAL A C 1
ATOM 1514 O O . VAL A 1 183 ? 28.900 13.675 -39.695 1.00 56.78 183 VAL A O 1
ATOM 1517 N N . CYS A 1 184 ? 27.638 14.125 -41.492 1.00 55.03 184 CYS A N 1
ATOM 1518 C CA . CYS A 1 184 ? 28.770 14.296 -42.388 1.00 55.03 184 CYS A CA 1
ATOM 1519 C C . CYS A 1 184 ? 29.386 15.679 -42.143 1.00 55.03 184 CYS A C 1
ATOM 1521 O O . CYS A 1 184 ? 28.760 16.704 -42.400 1.00 55.03 184 CYS A O 1
ATOM 1523 N N . HIS A 1 185 ? 30.611 15.725 -41.620 1.00 54.72 185 HIS A N 1
ATOM 1524 C CA . HIS A 1 185 ? 31.403 16.954 -41.611 1.00 54.72 185 HIS A CA 1
ATOM 1525 C C . HIS A 1 185 ? 32.146 17.083 -42.948 1.00 54.72 185 HIS A C 1
ATOM 1527 O O . HIS A 1 185 ? 32.516 16.074 -43.553 1.00 54.72 185 HIS A O 1
ATOM 1533 N N . GLN A 1 186 ? 32.329 18.318 -43.433 1.00 49.06 186 GLN A N 1
ATOM 1534 C CA . GLN A 1 186 ? 33.006 18.595 -44.704 1.00 49.06 186 GLN A CA 1
ATOM 1535 C C . GLN A 1 186 ? 34.353 17.856 -44.756 1.00 49.06 186 GLN A C 1
ATOM 1537 O O . GLN A 1 186 ? 35.232 18.164 -43.958 1.00 49.06 186 GLN A O 1
ATOM 1542 N N . ALA A 1 187 ? 34.466 16.905 -45.698 1.00 49.50 187 ALA A N 1
ATOM 1543 C CA . ALA A 1 187 ? 35.622 16.059 -46.051 1.00 49.50 187 ALA A CA 1
ATOM 1544 C C . ALA A 1 187 ? 35.515 14.532 -45.809 1.00 49.50 187 ALA A C 1
ATOM 1546 O O . ALA A 1 187 ? 36.535 13.858 -45.930 1.00 49.50 187 ALA A O 1
ATOM 1547 N N . ASP A 1 188 ? 34.334 13.943 -45.569 1.00 55.00 188 ASP A N 1
ATOM 1548 C CA . ASP A 1 188 ? 34.170 12.478 -45.706 1.00 55.00 188 ASP A CA 1
ATOM 1549 C C . ASP A 1 188 ? 33.836 12.088 -47.172 1.00 55.00 188 ASP A C 1
ATOM 1551 O O . ASP A 1 188 ? 32.759 12.447 -47.664 1.00 55.00 188 ASP A O 1
ATOM 1555 N N . PRO A 1 189 ? 34.714 11.351 -47.892 1.00 54.78 189 PRO A N 1
ATOM 1556 C CA . PRO A 1 189 ? 34.495 10.945 -49.286 1.00 54.78 189 PRO A CA 1
ATOM 1557 C C . PRO A 1 189 ? 33.318 9.977 -49.487 1.00 54.78 189 PRO A C 1
ATOM 1559 O O . PRO A 1 189 ? 32.946 9.695 -50.627 1.00 54.78 189 PRO A O 1
ATOM 1562 N N . HIS A 1 190 ? 32.747 9.438 -48.407 1.00 57.62 190 HIS A N 1
ATOM 1563 C CA . HIS A 1 190 ? 31.660 8.462 -48.449 1.00 57.62 190 HIS A CA 1
ATOM 1564 C C . HIS A 1 190 ? 30.265 9.060 -48.200 1.00 57.62 190 HIS A C 1
ATOM 1566 O O . HIS A 1 190 ? 29.288 8.307 -48.167 1.00 57.62 190 HIS A O 1
ATOM 1572 N N . CYS A 1 191 ? 30.141 10.383 -48.058 1.00 58.38 191 CYS A N 1
ATOM 1573 C CA . CYS A 1 191 ? 28.864 11.062 -47.819 1.00 58.38 191 CYS A CA 1
ATOM 1574 C C . CYS A 1 191 ? 28.195 11.554 -49.113 1.00 58.38 191 CYS A C 1
ATOM 1576 O O . CYS A 1 191 ? 28.843 12.144 -49.980 1.00 58.38 191 CYS A O 1
ATOM 1578 N N . LYS A 1 192 ? 26.877 11.336 -49.253 1.00 56.25 192 LYS A N 1
ATOM 1579 C CA . LYS A 1 192 ? 26.080 11.823 -50.392 1.00 56.25 192 LYS A CA 1
ATOM 1580 C C . LYS A 1 192 ? 25.435 13.179 -50.068 1.00 56.25 192 LYS A C 1
ATOM 1582 O O . LYS A 1 192 ? 25.254 13.508 -48.902 1.00 56.25 192 LYS A O 1
ATOM 1587 N N . PRO A 1 193 ? 25.020 13.969 -51.077 1.00 50.41 193 PRO A N 1
ATOM 1588 C CA . PRO A 1 193 ? 24.439 15.305 -50.876 1.00 50.41 193 PRO A CA 1
ATOM 1589 C C . PRO A 1 193 ? 23.178 15.384 -49.992 1.00 50.41 193 PRO A C 1
ATOM 1591 O O . PRO A 1 193 ? 22.813 16.478 -49.586 1.00 50.41 193 PRO A O 1
ATOM 1594 N N . GLY A 1 194 ? 22.518 14.263 -49.676 1.00 52.34 194 GLY A N 1
ATOM 1595 C CA . GLY A 1 194 ? 21.377 14.209 -48.746 1.00 52.34 194 GLY A CA 1
ATOM 1596 C C . GLY A 1 194 ? 21.737 13.872 -47.292 1.00 52.34 194 GLY A C 1
ATOM 1597 O O . GLY A 1 194 ? 20.832 13.758 -46.472 1.00 52.34 194 GLY A O 1
ATOM 1598 N N . ASP A 1 195 ? 23.026 13.680 -46.990 1.00 50.88 195 ASP A N 1
ATOM 1599 C CA . ASP A 1 195 ? 23.546 13.317 -45.661 1.00 50.88 195 ASP A CA 1
ATOM 1600 C C . ASP A 1 195 ? 24.098 14.536 -44.881 1.00 50.88 195 ASP A C 1
ATOM 1602 O O . ASP A 1 195 ? 24.767 14.383 -43.857 1.00 50.88 195 ASP A O 1
ATOM 1606 N N . TRP A 1 196 ? 23.843 15.747 -45.385 1.00 50.59 196 TRP A N 1
ATOM 1607 C CA . TRP A 1 196 ? 24.240 17.023 -44.787 1.00 50.59 196 TRP A CA 1
ATOM 1608 C C . TRP A 1 196 ? 23.018 17.632 -44.088 1.00 50.59 196 TRP A C 1
ATOM 1610 O O . TRP A 1 196 ? 21.958 17.713 -44.710 1.00 50.59 196 TRP A O 1
ATOM 1620 N N . ASP A 1 197 ? 23.164 18.028 -42.822 1.00 51.53 197 ASP A N 1
ATOM 1621 C CA . ASP A 1 197 ? 22.246 18.987 -42.180 1.00 51.53 197 ASP A CA 1
ATOM 1622 C C . ASP A 1 197 ? 22.584 20.411 -42.650 1.00 51.53 197 ASP A C 1
ATOM 1624 O O . ASP A 1 197 ? 23.796 20.740 -42.706 1.00 51.53 197 ASP A O 1
#

Sequence (197 aa):
MKLNLIVLFLFIFSFAASSPVAEPDELDGEEGLYERDSSPEHVQRDHKCNQQESRCEPGHWNSNSCKCNGKWCDQFDPHCNNWSWNQCKCIKKCDGPDRHCKPGDWDWNSCRCKGRWCDNYDSNCKTWNWDRCQCKKVCNEADRHCKPGDWDWNSCRCKGRWCDNYDSNCKTWNWDRCQCKKVCHQADPHCKPGDWD

pLDDT: mean 74.29, std 20.45, range [34.47, 95.69]

Secondary structure (DSSP, 8-state):
---------------------------------------S----TT----SPPTTBPTT-EETTTTEE-S-B-TT--TT-SEEETTTTEEEE--S---TTBPTT-EETTTTEE-S-B-TT--TT-SSEEGGGTEEPP--SS--TTBPTT-EETTTTEE-S-B-TT--TT-TTEETTTTEEPP---TT-TT--TTS--